Protein AF-A0A8H4EV87-F1 (afdb_monomer)

Organism: Gigaspora margarita (NCBI:txid4874)

Nearest PDB structures (foldseek):
  3dko-assembly1_A  TM=2.774E-01  e=2.960E+00  Homo sapiens

Secondary structure (DSSP, 8-state):
--HHHHHHHHHHHHHHHHHHHHHHHHHHT-SSTTHHHHIIIIIHHHHHHHTTT-----PPPHHHHHHHHHH-TTPPPPPP--SSTHHHHHHHHHTTTTEEE------TTS-HHHHHHHHHHHHHHHHHTT-EEE-SSGGGGTTTTHHHHTT-PEEES-TT-GGG-EEE-B---TTS--PBPP-

pLDDT: mean 72.55, std 12.6, range [33.16, 88.38]

Solvent-accessible surface area (backbone atoms only — not comparable to full-atom values): 11235 Å² total; per-residue (Å²): 134,69,72,66,58,60,53,52,51,55,52,50,55,54,49,52,53,49,52,52,52,40,48,53,46,52,67,78,58,54,92,58,87,63,43,73,57,50,44,56,65,69,45,40,67,62,46,24,68,79,44,80,71,68,65,71,89,66,87,71,61,66,66,58,56,53,54,52,48,75,72,40,92,82,52,76,84,84,84,84,85,74,98,53,72,63,58,54,58,57,48,45,66,76,35,57,93,60,37,59,73,48,77,74,76,80,71,93,83,54,60,70,65,63,48,50,50,56,50,53,52,52,51,43,53,31,47,53,68,72,42,44,75,48,82,49,81,54,72,89,50,42,80,30,37,45,36,54,74,69,66,51,58,50,77,51,61,56,92,90,39,80,91,52,56,34,52,34,41,53,44,53,64,70,96,53,77,74,58,76,49,67,80

Mean predicted aligned error: 12.03 Å

Foldseek 3Di:
DPVVVVVVVVVVVLVVVLVVVLLVCCLVQPDDPPSVVVCCPPVVVVVCVVNVNPRDRDDDDPVVSVVVQVVDPPHADDDDDDDDCVVLVVVCVVCVVQAPEDDPDDDPPDDLLVSQLVVLVVVLVCVQVVGHYDDDPCVSQCVQCVQVNVVVWDWDADPVDPVGTWTWTWGDSPPDDTDTGGD

Sequence (183 aa):
MVSNSMSSELLFFSKKKREEHARALARNSGGAVNMDELCATYFRPVLKQFHKHRFDYILIPIQKLIDENYEERNAQNLMLIGNSNSIVTLQTYRVANKILSWSLLSDHDIDYRDYSYAILNRIMMCMEMGKSLMLTDPEIISGSLYDLFNQNFLSEGNLSKENDKKNFTRISLGLYSNPMSYG

Radius of gyration: 21.5 Å; Cα contacts (8 Å, |Δi|>4): 149; chains: 1; bounding box: 48×33×67 Å

Structure (mmCIF, N/CA/C/O backbone):
data_AF-A0A8H4EV87-F1
#
_entry.id   AF-A0A8H4EV87-F1
#
loop_
_atom_site.group_PDB
_atom_site.id
_atom_site.type_symbol
_atom_site.label_atom_id
_atom_site.label_alt_id
_atom_site.label_comp_id
_atom_site.label_asym_id
_atom_site.label_entity_id
_atom_site.label_seq_id
_atom_site.pdbx_PDB_ins_code
_atom_site.Cartn_x
_atom_site.Cartn_y
_atom_site.Cartn_z
_atom_site.occupancy
_atom_site.B_iso_or_equiv
_atom_site.auth_seq_id
_atom_site.auth_comp_id
_atom_site.auth_asym_id
_atom_site.auth_atom_id
_atom_site.pdbx_PDB_model_num
ATOM 1 N N . MET A 1 1 ? -24.121 19.550 39.185 1.00 46.03 1 MET A N 1
ATOM 2 C CA . MET A 1 1 ? -23.791 19.899 37.782 1.00 46.03 1 MET A CA 1
ATOM 3 C C . MET A 1 1 ? -22.526 19.220 37.226 1.00 46.03 1 MET A C 1
ATOM 5 O O . MET A 1 1 ? -22.210 19.449 36.070 1.00 46.03 1 MET A O 1
ATOM 9 N N . VAL A 1 2 ? -21.837 18.339 37.970 1.00 50.06 2 VAL A N 1
ATOM 10 C CA . VAL A 1 2 ? -20.563 17.716 37.530 1.00 50.06 2 VAL A CA 1
ATOM 11 C C . VAL A 1 2 ? -20.754 16.354 36.821 1.00 50.06 2 VAL A C 1
ATOM 13 O O . VAL A 1 2 ? -19.900 15.932 36.050 1.00 50.06 2 VAL A O 1
ATOM 16 N N . SER A 1 3 ? -21.903 15.685 36.990 1.00 51.28 3 SER A N 1
ATOM 17 C CA . SER A 1 3 ? -22.143 14.323 36.467 1.00 51.28 3 SER A CA 1
ATOM 18 C C . SER A 1 3 ? -22.366 14.227 34.948 1.00 51.28 3 SER A C 1
ATOM 20 O O . SER A 1 3 ? -22.049 13.197 34.350 1.00 51.28 3 SER A O 1
ATOM 22 N N . ASN A 1 4 ? -22.869 15.286 34.302 1.00 56.62 4 ASN A N 1
ATOM 23 C CA . ASN A 1 4 ? -23.095 15.287 32.850 1.00 56.62 4 ASN A CA 1
ATOM 24 C C . ASN A 1 4 ? -21.790 15.404 32.044 1.00 56.62 4 ASN A C 1
ATOM 26 O O . ASN A 1 4 ? -21.707 14.833 30.962 1.00 56.62 4 ASN A O 1
ATOM 30 N N . SER A 1 5 ? -20.767 16.074 32.588 1.00 57.88 5 SER A N 1
ATOM 31 C CA . SER A 1 5 ? -19.479 16.307 31.912 1.00 57.88 5 SER A CA 1
ATOM 32 C C . SER A 1 5 ? -18.659 15.016 31.736 1.00 57.88 5 SER A C 1
ATOM 34 O O . SER A 1 5 ? -18.269 14.662 30.620 1.00 57.88 5 SER A O 1
ATOM 36 N N . MET A 1 6 ? -18.500 14.229 32.810 1.00 55.00 6 MET A N 1
ATOM 37 C CA . MET A 1 6 ? -17.785 12.941 32.758 1.00 55.00 6 MET A CA 1
ATOM 38 C C . MET A 1 6 ? -18.447 11.928 31.813 1.00 55.00 6 MET A C 1
ATOM 40 O O . MET A 1 6 ? -17.766 11.133 31.166 1.00 55.00 6 MET A O 1
ATOM 44 N N . SER A 1 7 ? -19.780 11.947 31.715 1.00 69.69 7 SER A N 1
ATOM 45 C CA . SER A 1 7 ? -20.511 11.035 30.828 1.00 69.69 7 SER A CA 1
ATOM 46 C C . SER A 1 7 ? -20.280 11.369 29.350 1.00 69.69 7 SER A C 1
ATOM 48 O O . SER A 1 7 ? -20.108 10.454 28.542 1.00 69.69 7 SER A O 1
ATOM 50 N N . SER A 1 8 ? -20.214 12.657 28.989 1.00 68.44 8 SER A N 1
ATOM 51 C CA . SER A 1 8 ? -19.901 13.089 27.619 1.00 68.44 8 SER A CA 1
ATOM 52 C C . SER A 1 8 ? -18.471 12.756 27.192 1.00 68.44 8 SER A C 1
ATOM 54 O O . SER A 1 8 ? -18.271 12.300 26.065 1.00 68.44 8 SER A O 1
ATOM 56 N N . GLU A 1 9 ? -17.487 12.902 28.082 1.00 67.56 9 GLU A N 1
ATOM 57 C CA . GLU A 1 9 ? -16.093 12.544 27.785 1.00 67.56 9 GLU A CA 1
ATOM 58 C C . GLU A 1 9 ? -15.931 11.039 27.550 1.00 67.56 9 GLU A C 1
ATOM 60 O O . GLU A 1 9 ? -15.344 10.624 26.551 1.00 67.56 9 GLU A O 1
ATOM 65 N N . LEU A 1 10 ? -16.516 10.197 28.408 1.00 69.44 10 LEU A N 1
ATOM 66 C CA . LEU A 1 10 ? -16.467 8.738 28.248 1.00 69.44 10 LEU A CA 1
ATOM 67 C C . LEU A 1 10 ? -17.111 8.270 26.933 1.00 69.44 10 LEU A C 1
ATOM 69 O O . LEU A 1 10 ? -16.592 7.371 26.263 1.00 69.44 10 LEU A O 1
ATOM 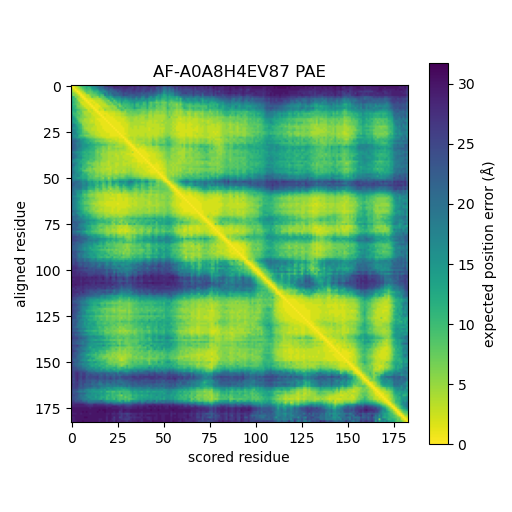73 N N . LEU A 1 11 ? -18.221 8.896 26.532 1.00 69.69 11 LEU A N 1
ATOM 74 C CA . LEU A 1 11 ? -18.869 8.657 25.239 1.00 69.69 11 LEU A CA 1
ATOM 75 C C . LEU A 1 11 ? -17.982 9.085 24.064 1.00 69.69 11 LEU A C 1
ATOM 77 O O . LEU A 1 11 ? -17.879 8.347 23.080 1.00 69.69 11 LEU A O 1
ATOM 81 N N . PHE A 1 12 ? -17.311 10.233 24.173 1.00 69.62 12 PHE A N 1
ATOM 82 C CA . PHE A 1 12 ? -16.373 10.725 23.168 1.00 69.62 12 PHE A CA 1
ATOM 83 C C . PHE A 1 12 ? -15.178 9.778 22.988 1.00 69.62 12 PHE A C 1
ATOM 85 O O . PHE A 1 12 ? -14.912 9.338 21.868 1.00 69.62 12 PHE A O 1
ATOM 92 N N . PHE A 1 13 ? -14.519 9.371 24.078 1.00 69.25 13 PHE A N 1
ATOM 93 C CA . PHE A 1 13 ? -13.406 8.415 24.031 1.00 69.25 13 PHE A CA 1
ATOM 94 C C . PHE A 1 13 ? -13.833 7.056 23.466 1.00 69.25 13 PHE A C 1
ATOM 96 O O . PHE A 1 13 ? -13.127 6.466 22.646 1.00 69.25 13 PHE A O 1
ATOM 103 N N . SER A 1 14 ? -15.018 6.571 23.846 1.00 74.50 14 SER A N 1
ATOM 104 C CA . SER A 1 14 ? -15.576 5.326 23.313 1.00 74.50 14 SER A CA 1
ATOM 105 C C . SER A 1 14 ? -15.863 5.410 21.811 1.00 74.50 14 SER A C 1
ATOM 107 O O . SER A 1 14 ? -15.608 4.455 21.074 1.00 74.50 14 SER A O 1
ATOM 109 N N . LYS A 1 15 ? -16.376 6.548 21.330 1.00 75.44 15 LYS A N 1
ATOM 110 C CA . LYS A 1 15 ? -16.610 6.786 19.902 1.00 75.44 15 LYS A CA 1
ATOM 111 C C . LYS A 1 15 ? -15.293 6.849 19.127 1.00 75.44 15 LYS A C 1
ATOM 113 O O . LYS A 1 15 ? -15.155 6.118 18.152 1.00 75.44 15 LYS A O 1
ATOM 118 N N . LYS A 1 16 ? -14.320 7.627 19.605 1.00 80.75 16 LYS A N 1
ATOM 119 C CA . LYS A 1 16 ? -13.000 7.759 18.976 1.00 80.75 16 LYS A CA 1
ATOM 120 C C . LYS A 1 16 ? -12.302 6.403 18.820 1.00 80.75 16 LYS A C 1
ATOM 122 O O . LYS A 1 16 ? -11.868 6.057 17.729 1.00 80.75 16 LYS A O 1
ATOM 127 N N . LYS A 1 17 ? -12.302 5.583 19.875 1.00 81.25 17 LYS A N 1
ATOM 128 C CA . LYS A 1 17 ? -11.700 4.242 19.842 1.00 81.25 17 LYS A CA 1
ATOM 129 C C . LYS A 1 17 ? -12.377 3.303 18.832 1.00 81.25 17 LYS A C 1
ATOM 131 O O . LYS A 1 17 ? -11.714 2.496 18.191 1.00 81.25 17 LYS A O 1
ATOM 136 N N . ARG A 1 18 ? -13.703 3.401 18.669 1.00 78.88 18 ARG A N 1
ATOM 137 C CA . ARG A 1 18 ? -14.436 2.632 17.644 1.00 78.88 18 ARG A CA 1
ATOM 138 C C . ARG A 1 18 ? -14.057 3.068 16.232 1.00 78.88 18 ARG A C 1
ATOM 140 O O . ARG A 1 18 ? -13.873 2.211 15.375 1.00 78.88 18 ARG A O 1
ATOM 147 N N . GLU A 1 19 ? -13.920 4.372 16.003 1.00 82.62 19 GLU A N 1
ATOM 148 C CA . GLU A 1 19 ? -13.478 4.915 14.715 1.00 82.62 19 GLU A CA 1
ATOM 149 C C . GLU A 1 19 ? -12.045 4.485 14.373 1.00 82.62 19 GLU A C 1
ATOM 151 O O . GLU A 1 19 ? -11.779 4.138 13.226 1.00 82.62 19 GLU A O 1
ATOM 156 N N . GLU A 1 20 ? -11.139 4.447 15.353 1.00 84.56 20 GLU A N 1
ATOM 157 C CA . GLU A 1 20 ? -9.766 3.951 15.178 1.00 84.56 20 GLU A CA 1
ATOM 158 C C . GLU A 1 20 ? -9.743 2.470 14.774 1.00 84.56 20 GLU A C 1
ATOM 160 O O . GLU A 1 20 ? -9.082 2.107 13.802 1.00 84.56 20 GLU A O 1
ATOM 165 N N . HIS A 1 21 ? -10.515 1.616 15.454 1.00 83.25 21 HIS A N 1
ATOM 166 C CA . HIS A 1 21 ? -10.606 0.196 15.101 1.00 83.25 21 HIS A CA 1
ATOM 167 C C . HIS A 1 21 ? -11.245 -0.028 13.723 1.00 83.25 21 HIS A C 1
ATOM 169 O O . HIS A 1 21 ? -10.746 -0.837 12.943 1.00 83.25 21 HIS A O 1
ATOM 175 N N . ALA A 1 22 ? -12.327 0.691 13.404 1.00 81.56 22 ALA A N 1
ATOM 176 C CA . ALA A 1 22 ? -12.979 0.601 12.097 1.00 81.56 22 ALA A CA 1
ATOM 177 C C . ALA A 1 22 ? -12.030 1.030 10.968 1.00 81.56 22 ALA A C 1
ATOM 179 O O . ALA A 1 22 ? -11.973 0.387 9.925 1.00 81.56 22 ALA A O 1
ATOM 180 N N . ARG A 1 23 ? -11.233 2.075 11.205 1.00 85.69 23 ARG A N 1
ATOM 181 C CA . ARG A 1 23 ? -10.214 2.568 10.273 1.00 85.69 23 ARG A CA 1
ATOM 182 C C . ARG A 1 23 ? -9.098 1.565 10.054 1.00 85.69 23 ARG A C 1
ATOM 184 O O . ARG A 1 23 ? -8.762 1.292 8.909 1.00 85.69 23 ARG A O 1
ATOM 191 N N . ALA A 1 24 ? -8.558 0.993 11.127 1.00 85.25 24 ALA A N 1
ATOM 192 C CA . ALA A 1 24 ? -7.534 -0.040 11.027 1.00 85.25 24 ALA A CA 1
ATOM 193 C C . ALA A 1 24 ? -8.043 -1.258 10.243 1.00 85.25 24 ALA A C 1
ATOM 195 O O . ALA A 1 24 ? -7.336 -1.774 9.380 1.00 85.25 24 ALA A O 1
ATOM 196 N N . LEU A 1 25 ? -9.287 -1.679 10.492 1.00 85.81 25 LEU A N 1
ATOM 197 C CA . LEU A 1 25 ? -9.906 -2.775 9.753 1.00 85.81 25 LEU A CA 1
ATOM 198 C C . LEU A 1 25 ? -10.077 -2.432 8.268 1.00 85.81 25 LEU A C 1
ATOM 200 O O . LEU A 1 25 ? -9.655 -3.201 7.413 1.00 85.81 25 LEU A O 1
ATOM 204 N N . ALA A 1 26 ? -10.636 -1.261 7.954 1.00 85.12 26 ALA A N 1
ATOM 205 C CA . ALA A 1 26 ? -10.878 -0.846 6.575 1.00 85.12 26 ALA A CA 1
ATOM 206 C C . ALA A 1 26 ? -9.582 -0.695 5.755 1.00 85.12 26 ALA A C 1
ATOM 208 O O . ALA A 1 26 ? -9.586 -0.973 4.560 1.00 85.12 26 ALA A O 1
ATOM 209 N N . ARG A 1 27 ? -8.469 -0.286 6.384 1.00 85.50 27 ARG A N 1
ATOM 210 C CA . ARG A 1 27 ? -7.159 -0.178 5.715 1.00 85.50 27 ARG A CA 1
ATOM 211 C C . ARG A 1 27 ? -6.513 -1.534 5.453 1.00 85.50 27 ARG A C 1
ATOM 213 O O . ARG A 1 27 ? -6.012 -1.756 4.360 1.00 85.50 27 ARG A O 1
ATOM 220 N N . ASN A 1 28 ? -6.539 -2.433 6.436 1.00 85.25 28 ASN A N 1
ATOM 221 C CA . ASN A 1 28 ? -5.834 -3.719 6.356 1.00 85.25 28 ASN A CA 1
ATOM 222 C C . ASN A 1 28 ? -6.658 -4.829 5.695 1.00 85.25 28 ASN A C 1
ATOM 224 O O . ASN A 1 28 ? -6.134 -5.882 5.348 1.00 85.25 28 ASN A O 1
ATOM 228 N N . SER A 1 29 ? -7.964 -4.627 5.569 1.00 82.69 29 SER A N 1
ATOM 229 C CA . SER A 1 29 ? -8.901 -5.574 4.972 1.00 82.69 29 SER A CA 1
ATOM 230 C C . SER A 1 29 ? -9.741 -4.876 3.907 1.00 82.69 29 SER A C 1
ATOM 232 O O . SER A 1 29 ? -10.931 -5.130 3.795 1.00 82.69 29 SER A O 1
ATOM 234 N N . GLY A 1 30 ? -9.149 -3.944 3.158 1.00 82.88 30 GLY A N 1
ATOM 235 C CA . GLY A 1 30 ? -9.746 -3.365 1.954 1.00 82.88 30 GLY A CA 1
ATOM 236 C C . GLY A 1 30 ? -9.458 -4.208 0.704 1.00 82.88 30 GLY A C 1
ATOM 237 O O . GLY A 1 30 ? -8.661 -5.140 0.742 1.00 82.88 30 GLY A O 1
ATOM 238 N N . GLY A 1 31 ? -10.105 -3.882 -0.418 1.00 81.69 31 GLY A N 1
ATOM 239 C CA . GLY A 1 31 ? -9.720 -4.392 -1.744 1.00 81.69 31 GLY A CA 1
ATOM 240 C C . GLY A 1 31 ? -10.479 -5.613 -2.278 1.00 81.69 31 GLY A C 1
ATOM 241 O O . GLY A 1 31 ? -10.353 -5.903 -3.464 1.00 81.69 31 GLY A O 1
ATOM 242 N N . ALA A 1 32 ? -11.306 -6.293 -1.476 1.00 82.12 32 ALA A N 1
ATOM 243 C CA . ALA A 1 32 ? -12.207 -7.329 -1.991 1.00 82.12 32 ALA A CA 1
ATOM 244 C C . ALA A 1 32 ? -13.598 -6.775 -2.331 1.00 82.12 32 ALA A C 1
ATOM 246 O O . ALA A 1 32 ? -14.043 -5.747 -1.813 1.00 82.12 32 ALA A O 1
ATOM 247 N N . VAL A 1 33 ? -14.313 -7.494 -3.193 1.00 78.31 33 VAL A N 1
ATOM 248 C CA . VAL A 1 33 ? -15.723 -7.214 -3.475 1.00 78.31 33 VAL A CA 1
ATOM 249 C C . VAL A 1 33 ? -16.547 -7.512 -2.214 1.00 78.31 33 VAL A C 1
ATOM 251 O O . VAL A 1 33 ? -16.294 -8.500 -1.529 1.00 78.31 33 VAL A O 1
ATOM 254 N N . ASN A 1 34 ? -17.525 -6.658 -1.900 1.00 80.12 34 ASN A N 1
ATOM 255 C CA . ASN A 1 34 ? -18.413 -6.783 -0.733 1.00 80.12 34 ASN A CA 1
ATOM 256 C C . ASN A 1 34 ? -17.701 -6.720 0.634 1.00 80.12 34 ASN A C 1
ATOM 258 O O . ASN A 1 34 ? -18.125 -7.376 1.590 1.00 80.12 34 ASN A O 1
ATOM 262 N N . MET A 1 35 ? -16.642 -5.909 0.767 1.00 78.56 35 MET A N 1
ATOM 263 C CA . MET A 1 35 ? -15.926 -5.780 2.046 1.00 78.56 35 MET A CA 1
ATOM 264 C C . MET A 1 35 ? -16.819 -5.368 3.224 1.00 78.56 35 MET A C 1
ATOM 266 O O . MET A 1 35 ? -16.571 -5.830 4.335 1.00 78.56 35 MET A O 1
ATOM 270 N N . ASP A 1 36 ? -17.869 -4.570 3.016 1.00 76.31 36 ASP A N 1
ATOM 271 C CA . ASP A 1 36 ? -18.806 -4.195 4.087 1.00 76.31 36 ASP A CA 1
ATOM 272 C C . ASP A 1 36 ? -19.494 -5.430 4.696 1.00 76.31 36 ASP A C 1
ATOM 274 O O . ASP A 1 36 ? -19.600 -5.567 5.919 1.00 76.31 36 ASP A O 1
ATOM 278 N N . GLU A 1 37 ? -19.909 -6.369 3.843 1.00 80.69 37 GLU A N 1
ATOM 279 C CA . GLU A 1 37 ? -20.559 -7.619 4.234 1.00 80.69 37 GLU A CA 1
ATOM 280 C C . GLU A 1 37 ? -19.565 -8.592 4.876 1.00 80.69 37 GLU A C 1
ATOM 282 O O . GLU A 1 37 ? -19.851 -9.166 5.931 1.00 80.69 37 GLU A O 1
ATOM 287 N N . LEU A 1 38 ? -18.366 -8.731 4.302 1.00 81.12 38 LEU A N 1
ATOM 288 C CA . LEU A 1 38 ? -17.303 -9.573 4.858 1.00 81.12 38 LEU A CA 1
ATOM 289 C C . LEU A 1 38 ? -16.856 -9.062 6.235 1.00 81.12 38 LEU A C 1
ATOM 291 O O . LEU A 1 38 ? -16.766 -9.837 7.192 1.00 81.12 38 LEU A O 1
ATOM 295 N N . CYS A 1 39 ? -16.672 -7.748 6.381 1.00 78.50 39 CYS A N 1
ATOM 296 C CA . CYS A 1 39 ? -16.364 -7.113 7.660 1.00 78.50 39 CYS A CA 1
ATOM 297 C C . CYS A 1 39 ? -17.476 -7.355 8.685 1.00 78.50 39 CYS A C 1
ATOM 299 O O . CYS A 1 39 ? -17.215 -7.729 9.833 1.00 78.50 39 CYS A O 1
ATOM 301 N N . ALA A 1 40 ? -18.734 -7.175 8.277 1.00 78.31 40 ALA A N 1
ATOM 302 C CA . ALA A 1 40 ? -19.881 -7.414 9.140 1.00 78.31 40 ALA A CA 1
ATOM 303 C C . ALA A 1 40 ? -20.039 -8.889 9.536 1.00 78.31 40 ALA A C 1
ATOM 305 O O . ALA A 1 40 ? -20.518 -9.162 10.634 1.00 78.31 40 ALA A O 1
ATOM 306 N N . THR A 1 41 ? -19.641 -9.827 8.682 1.00 85.06 41 THR A N 1
ATOM 307 C CA . THR A 1 41 ? -19.787 -11.265 8.932 1.00 85.06 41 THR A CA 1
ATOM 308 C C . THR A 1 41 ? -18.688 -11.784 9.853 1.00 85.06 41 THR A C 1
ATOM 310 O O . THR A 1 41 ? -18.982 -12.385 10.886 1.00 85.06 41 THR A O 1
ATOM 313 N N . TYR A 1 42 ? -17.424 -11.501 9.535 1.00 85.62 42 TYR A N 1
ATOM 314 C CA . TYR A 1 42 ? -16.283 -12.101 10.233 1.00 85.62 42 TYR A CA 1
ATOM 315 C C . TYR A 1 42 ? -15.801 -11.280 11.431 1.00 85.62 42 TYR A C 1
ATOM 317 O O . TYR A 1 42 ? -15.448 -11.842 12.467 1.00 85.62 42 TYR A O 1
ATOM 325 N N . PHE A 1 43 ? -15.822 -9.948 11.337 1.00 83.44 43 PHE A N 1
ATOM 326 C CA . PHE A 1 43 ? -15.221 -9.089 12.363 1.00 83.44 43 PHE A CA 1
ATOM 327 C C . PHE A 1 43 ? -16.234 -8.549 13.373 1.00 83.44 43 PHE A C 1
ATOM 329 O O . PHE A 1 43 ? -15.876 -8.284 14.521 1.00 83.44 43 PHE A O 1
ATOM 336 N N . ARG A 1 44 ? -17.519 -8.434 13.013 1.00 80.19 44 ARG A N 1
ATOM 337 C CA . ARG A 1 44 ? -18.566 -7.966 13.941 1.00 80.19 44 ARG A CA 1
ATOM 338 C C . ARG A 1 44 ? -18.653 -8.788 15.236 1.00 80.19 44 ARG A C 1
ATOM 340 O O . ARG A 1 44 ? -18.798 -8.151 16.281 1.00 80.19 44 ARG A O 1
ATOM 347 N N . PRO A 1 45 ? -18.588 -10.138 15.240 1.00 83.75 45 PRO A N 1
ATOM 348 C CA . PRO A 1 45 ? -18.651 -10.909 16.485 1.00 83.75 45 PRO A CA 1
ATOM 349 C C . PRO A 1 45 ? -17.496 -10.566 17.434 1.00 83.75 45 PRO A C 1
ATOM 351 O O . PRO A 1 45 ? -17.723 -10.303 18.614 1.00 83.75 45 PRO A O 1
ATOM 354 N N . VAL A 1 46 ? -16.282 -10.464 16.886 1.00 83.06 46 VAL A N 1
ATOM 355 C CA . VAL A 1 46 ? -15.062 -10.104 17.620 1.00 83.06 46 VAL A CA 1
ATOM 356 C C . VAL A 1 46 ? -15.170 -8.681 18.171 1.00 83.06 46 VAL A C 1
ATOM 358 O O . VAL A 1 46 ? -15.004 -8.444 19.365 1.00 83.06 46 VAL A O 1
ATOM 361 N N . LEU A 1 47 ? -15.549 -7.717 17.333 1.00 79.06 47 LEU A N 1
ATOM 362 C CA . LEU A 1 47 ? -15.651 -6.309 17.727 1.00 79.06 47 LEU A CA 1
ATOM 363 C C . LEU A 1 47 ? -16.766 -6.065 18.755 1.00 79.06 47 LEU A C 1
ATOM 365 O O . LEU A 1 47 ? -16.612 -5.230 19.650 1.00 79.06 47 LEU A O 1
ATOM 369 N N . LYS A 1 48 ? -17.869 -6.824 18.702 1.00 79.38 48 LYS A N 1
ATOM 370 C CA . LYS A 1 48 ? -18.934 -6.760 19.717 1.00 79.38 48 LYS A CA 1
ATOM 371 C C . LYS A 1 48 ? -18.435 -7.129 21.114 1.00 79.38 48 LYS A C 1
ATOM 373 O O . LYS A 1 48 ? -18.902 -6.510 22.075 1.00 79.38 48 LYS A O 1
ATOM 378 N N . GLN A 1 49 ? -17.490 -8.064 21.223 1.00 79.50 49 GLN A N 1
ATOM 379 C CA . GLN A 1 49 ? -16.874 -8.458 22.493 1.00 79.50 49 GLN A CA 1
ATOM 380 C C . GLN A 1 49 ? -16.064 -7.306 23.107 1.00 79.50 49 GLN A C 1
ATOM 382 O O . GLN A 1 49 ? -16.168 -7.045 24.304 1.00 79.50 49 GLN A O 1
ATOM 387 N N . PHE A 1 50 ? -15.331 -6.551 22.284 1.00 74.94 50 PHE A N 1
ATOM 388 C CA . PHE A 1 50 ? -14.533 -5.408 22.744 1.00 74.94 50 PHE A CA 1
ATOM 389 C C . PHE A 1 50 ? -15.359 -4.143 23.023 1.00 74.94 50 PHE A C 1
ATOM 391 O O . PHE A 1 50 ? -14.954 -3.302 23.827 1.00 74.94 50 PHE A O 1
ATOM 398 N N . HIS A 1 51 ? -16.525 -3.998 22.387 1.00 71.69 51 HIS A N 1
ATOM 399 C CA . HIS A 1 51 ? -17.335 -2.775 22.436 1.00 71.69 51 HIS A CA 1
ATOM 400 C C . HIS A 1 51 ? -18.675 -2.918 23.171 1.00 71.69 51 HIS A C 1
ATOM 402 O O . HIS A 1 51 ? -19.575 -2.103 22.951 1.00 71.69 51 HIS A O 1
ATOM 408 N N . LYS A 1 52 ? -18.826 -3.923 24.049 1.00 68.56 52 LYS A N 1
ATOM 409 C CA . LYS A 1 52 ? -20.036 -4.142 24.873 1.00 68.56 52 LYS A CA 1
ATOM 410 C C . LYS A 1 52 ? -21.332 -4.037 24.048 1.00 68.56 52 LYS A C 1
ATOM 412 O O . LYS A 1 52 ? -22.268 -3.340 24.432 1.00 68.56 52 LYS A O 1
ATOM 417 N N . HIS A 1 53 ? -21.356 -4.688 22.884 1.00 60.88 53 HIS A N 1
ATOM 418 C CA . HIS A 1 53 ? -22.501 -4.745 21.961 1.00 60.88 53 HIS A CA 1
ATOM 419 C C . HIS A 1 53 ? -22.895 -3.446 21.221 1.00 60.88 53 HIS A C 1
ATOM 421 O O . HIS A 1 53 ? -23.904 -3.455 20.524 1.00 60.88 53 HIS A O 1
ATOM 427 N N . ARG A 1 54 ? -22.100 -2.364 21.272 1.00 63.50 54 ARG A N 1
ATOM 428 C CA . ARG A 1 54 ? -22.350 -1.102 20.526 1.00 63.50 54 ARG A CA 1
ATOM 429 C C . ARG A 1 54 ? -21.483 -0.923 19.272 1.00 63.50 54 ARG A C 1
ATOM 431 O O . ARG A 1 54 ? -21.048 0.192 18.960 1.00 63.50 54 ARG A O 1
ATOM 438 N N . PHE A 1 55 ? -21.157 -2.017 18.589 1.00 63.34 55 PHE A N 1
ATOM 439 C CA . PHE A 1 55 ? -20.402 -1.925 17.343 1.00 63.34 55 PHE A CA 1
ATOM 440 C C . PHE A 1 55 ? -21.350 -1.797 16.150 1.00 63.34 55 PHE A C 1
ATOM 442 O O . PHE A 1 55 ? -21.776 -2.801 15.577 1.00 63.34 55 PHE A O 1
ATOM 449 N N . ASP A 1 56 ? -21.665 -0.553 15.805 1.00 66.31 56 ASP A N 1
ATOM 450 C CA . ASP A 1 56 ? -22.223 -0.206 14.503 1.00 66.31 56 ASP A CA 1
ATOM 451 C C . ASP A 1 56 ? -21.059 -0.091 13.518 1.00 66.31 56 ASP A C 1
ATOM 453 O O . ASP A 1 56 ? -20.024 0.496 13.843 1.00 66.31 56 ASP A O 1
ATOM 457 N N . TYR A 1 57 ? -21.199 -0.696 12.339 1.00 65.75 57 TYR A N 1
ATOM 458 C CA . TYR A 1 57 ? -20.179 -0.598 11.301 1.00 65.75 57 TYR A CA 1
ATOM 459 C C . TYR A 1 57 ? -20.059 0.865 10.858 1.00 65.75 57 TYR A C 1
ATOM 461 O O . TYR A 1 57 ? -21.035 1.462 10.405 1.00 65.75 57 TYR A O 1
ATOM 469 N N . ILE A 1 58 ? -18.872 1.448 11.026 1.00 74.62 58 ILE A N 1
ATOM 470 C CA . ILE A 1 58 ? -18.579 2.815 10.597 1.00 74.62 58 ILE A CA 1
ATOM 471 C C . ILE A 1 58 ? -17.967 2.718 9.206 1.00 74.62 58 ILE A C 1
ATOM 473 O O . ILE A 1 58 ? -16.816 2.306 9.069 1.00 74.62 58 ILE A O 1
ATOM 477 N N . LEU A 1 59 ? -18.733 3.108 8.189 1.00 77.56 59 LEU A N 1
ATOM 478 C CA . LEU A 1 59 ? -18.213 3.217 6.833 1.00 77.56 59 LEU A CA 1
ATOM 479 C C . LEU A 1 59 ? -17.249 4.406 6.764 1.00 77.56 59 LEU A C 1
ATOM 481 O O . LEU A 1 59 ? -17.635 5.549 7.024 1.00 77.56 59 LEU A O 1
ATOM 485 N N . ILE A 1 60 ? -15.993 4.139 6.417 1.00 83.25 60 ILE A N 1
ATOM 486 C CA . ILE A 1 60 ? -14.979 5.176 6.230 1.00 83.25 60 ILE A CA 1
ATOM 487 C C . ILE A 1 60 ? -14.778 5.372 4.727 1.00 83.25 60 ILE A C 1
ATOM 489 O O . ILE A 1 60 ? -14.508 4.395 4.030 1.00 83.25 60 ILE A O 1
ATOM 493 N N . PRO A 1 61 ? -14.891 6.608 4.207 1.00 87.00 61 PRO A N 1
ATOM 494 C CA . PRO A 1 61 ? 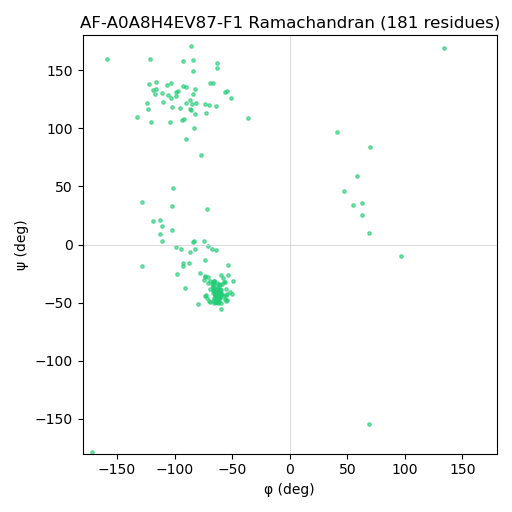-14.694 6.862 2.787 1.00 87.00 61 PRO A CA 1
ATOM 495 C C . PRO A 1 61 ? -13.318 6.384 2.314 1.00 87.00 61 PRO A C 1
ATOM 497 O O . PRO A 1 61 ? -12.306 6.755 2.908 1.00 87.00 61 PRO A O 1
ATOM 500 N N . ILE A 1 62 ? -13.277 5.637 1.205 1.00 85.19 62 ILE A N 1
ATOM 501 C CA . ILE A 1 62 ? -12.034 5.111 0.608 1.00 85.19 62 ILE A CA 1
ATOM 502 C C . ILE A 1 62 ? -11.007 6.227 0.412 1.00 85.19 62 ILE A C 1
ATOM 504 O O . ILE A 1 62 ? -9.834 6.060 0.728 1.00 85.19 62 ILE A O 1
ATOM 508 N N . GLN A 1 63 ? -11.458 7.403 -0.027 1.00 84.25 63 GLN A N 1
ATOM 509 C CA . GLN A 1 63 ? -10.567 8.535 -0.243 1.00 84.25 63 GLN A CA 1
ATOM 510 C C . GLN A 1 63 ? -9.821 8.964 1.025 1.00 84.25 63 GLN A C 1
ATOM 512 O O . GLN A 1 63 ? -8.636 9.271 0.969 1.00 84.25 63 GLN A O 1
ATOM 517 N N . LYS A 1 64 ? -10.502 8.937 2.173 1.00 87.31 64 LYS A N 1
ATOM 518 C CA . LYS A 1 64 ? -9.889 9.263 3.458 1.00 87.31 64 LYS A CA 1
ATOM 519 C C . LYS A 1 64 ? -8.827 8.230 3.841 1.00 87.31 64 LYS A C 1
ATOM 521 O O . LYS A 1 64 ? -7.787 8.603 4.365 1.00 87.31 64 LYS A O 1
ATOM 526 N N . LEU A 1 65 ? -9.070 6.951 3.548 1.00 88.38 65 LEU A N 1
ATOM 527 C CA . LEU A 1 65 ? -8.100 5.878 3.788 1.00 88.38 65 LEU A CA 1
ATOM 528 C C . LEU A 1 65 ? -6.841 6.045 2.924 1.00 88.38 65 LEU A C 1
ATOM 530 O O . LEU A 1 65 ? -5.736 5.851 3.420 1.00 88.38 65 LEU A O 1
ATOM 534 N N . ILE A 1 66 ? -7.014 6.437 1.656 1.00 86.81 66 ILE A N 1
ATOM 535 C CA . ILE A 1 66 ? -5.916 6.720 0.721 1.00 86.81 66 ILE A CA 1
ATOM 536 C C . ILE A 1 66 ? -5.084 7.912 1.210 1.00 86.81 66 ILE A C 1
ATOM 538 O O . ILE A 1 66 ? -3.864 7.809 1.302 1.00 86.81 66 ILE A O 1
ATOM 542 N N . ASP A 1 67 ? -5.739 9.020 1.563 1.00 84.88 67 ASP A N 1
ATOM 543 C CA . ASP A 1 67 ? -5.060 10.241 2.016 1.00 84.88 67 ASP A CA 1
ATOM 544 C C . ASP A 1 67 ? -4.250 9.991 3.292 1.00 84.88 67 ASP A C 1
ATOM 546 O O . ASP A 1 67 ? -3.106 10.421 3.409 1.00 84.88 67 ASP A O 1
ATOM 550 N N . GLU A 1 68 ? -4.807 9.224 4.227 1.00 86.50 68 GLU A N 1
ATOM 551 C CA . GLU A 1 68 ? -4.104 8.835 5.449 1.00 86.50 68 GLU A CA 1
ATOM 552 C C . GLU A 1 68 ? -2.908 7.915 5.174 1.00 86.50 68 GLU A C 1
ATOM 554 O O . GLU A 1 68 ? -1.909 8.000 5.885 1.00 86.50 68 GLU A O 1
ATOM 559 N N . ASN A 1 69 ? -2.963 7.086 4.126 1.00 86.50 69 ASN A N 1
ATOM 560 C CA . ASN A 1 69 ? -1.823 6.269 3.714 1.00 86.50 69 ASN A CA 1
ATOM 561 C C . ASN A 1 69 ? -0.675 7.109 3.138 1.00 86.50 69 ASN A C 1
ATOM 563 O O . ASN A 1 69 ? 0.479 6.726 3.291 1.00 86.50 69 ASN A O 1
ATOM 567 N N . TYR A 1 70 ? -0.969 8.239 2.484 1.00 80.75 70 TYR A N 1
ATOM 568 C CA . TYR A 1 70 ? 0.062 9.138 1.952 1.00 80.75 70 TYR A CA 1
ATOM 569 C C . TYR A 1 70 ? 0.787 9.944 3.037 1.00 80.75 70 TYR A C 1
ATOM 571 O O . TYR A 1 70 ? 1.937 10.330 2.841 1.00 80.75 70 TYR A O 1
ATOM 579 N N . GLU A 1 71 ? 0.128 10.220 4.162 1.00 81.06 71 GLU A N 1
ATOM 580 C CA . GLU A 1 71 ? 0.699 11.023 5.251 1.00 81.06 71 GLU A CA 1
ATOM 581 C C . GLU A 1 71 ? 1.399 10.167 6.328 1.00 81.06 71 GLU A C 1
ATOM 583 O O . GLU A 1 71 ? 2.177 10.679 7.138 1.00 81.06 71 GLU A O 1
ATOM 588 N N . GLU A 1 72 ? 1.158 8.854 6.356 1.00 81.62 72 GLU A N 1
ATOM 589 C CA . GLU A 1 72 ? 1.771 7.946 7.325 1.00 81.62 72 GLU A CA 1
ATOM 590 C C . GLU A 1 72 ? 3.153 7.456 6.865 1.00 81.62 72 GLU A C 1
ATOM 592 O O . GLU A 1 72 ? 3.287 6.701 5.906 1.00 81.62 72 GLU A O 1
ATOM 597 N N . ARG A 1 73 ? 4.197 7.831 7.618 1.00 70.44 73 ARG A N 1
ATOM 598 C CA . ARG A 1 73 ? 5.608 7.561 7.272 1.00 70.44 73 ARG A CA 1
ATOM 599 C C . ARG A 1 73 ? 5.966 6.083 7.086 1.00 70.44 73 ARG A C 1
ATOM 601 O O . ARG A 1 73 ? 6.890 5.790 6.343 1.00 70.44 73 ARG A O 1
ATOM 608 N N . ASN A 1 74 ? 5.267 5.179 7.770 1.00 71.31 74 ASN A N 1
ATOM 609 C CA . ASN A 1 74 ? 5.569 3.742 7.779 1.00 71.31 74 ASN A CA 1
ATOM 610 C C . ASN A 1 74 ? 4.408 2.900 7.227 1.00 71.31 74 ASN A C 1
ATOM 612 O O . ASN A 1 74 ? 4.308 1.711 7.534 1.00 71.31 74 ASN A O 1
ATOM 616 N N . ALA A 1 75 ? 3.500 3.510 6.461 1.00 75.25 75 ALA A N 1
ATOM 617 C CA . ALA A 1 75 ? 2.411 2.769 5.844 1.00 75.25 75 ALA A CA 1
ATOM 618 C C . ALA A 1 75 ? 2.933 1.734 4.836 1.00 75.25 75 ALA A C 1
ATOM 620 O O . ALA A 1 75 ? 3.993 1.898 4.227 1.00 75.25 75 ALA A O 1
ATOM 621 N N . GLN A 1 76 ? 2.165 0.659 4.649 1.00 78.00 76 GLN A N 1
ATOM 622 C CA . GLN A 1 76 ? 2.404 -0.279 3.555 1.00 78.00 76 GLN A CA 1
ATOM 623 C C .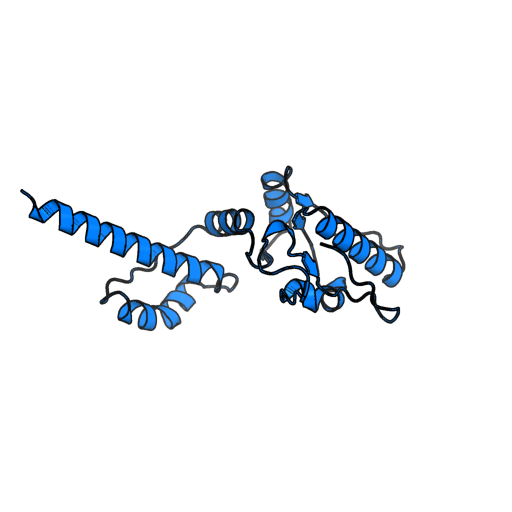 GLN A 1 76 ? 2.223 0.393 2.193 1.00 78.00 76 GLN A C 1
ATOM 625 O O . GLN A 1 76 ? 1.516 1.399 2.050 1.00 78.00 76 GLN A O 1
ATOM 630 N N . ASN A 1 77 ? 2.875 -0.198 1.189 1.00 82.62 77 ASN A N 1
ATOM 631 C CA . ASN A 1 77 ? 2.709 0.193 -0.203 1.00 82.62 77 ASN A CA 1
ATOM 632 C C . ASN A 1 77 ? 1.220 0.137 -0.572 1.00 82.62 77 ASN A C 1
ATOM 634 O O . ASN A 1 77 ? 0.532 -0.840 -0.272 1.00 82.62 77 ASN A O 1
ATOM 638 N N . LEU A 1 78 ? 0.715 1.190 -1.213 1.00 84.88 78 LEU A N 1
ATOM 639 C CA . LEU A 1 78 ? -0.698 1.291 -1.558 1.00 84.88 78 LEU A CA 1
ATOM 640 C C . LEU A 1 78 ? -0.968 0.608 -2.901 1.00 84.88 78 LEU A C 1
ATOM 642 O O . LEU A 1 78 ? -0.507 1.076 -3.941 1.00 84.88 78 LEU A O 1
ATOM 646 N N . MET A 1 79 ? -1.771 -0.455 -2.887 1.00 84.88 79 MET A N 1
ATOM 647 C CA . MET A 1 79 ? -2.327 -1.044 -4.103 1.00 84.88 79 MET A CA 1
ATOM 648 C C . MET A 1 79 ? -3.726 -0.478 -4.349 1.00 84.88 79 MET A C 1
ATOM 650 O O . MET A 1 79 ? -4.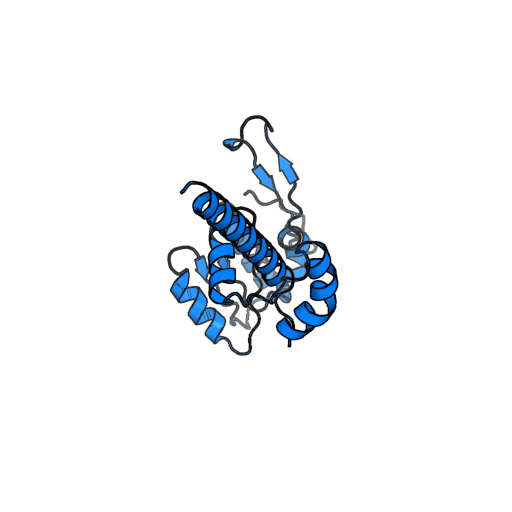636 -0.662 -3.540 1.00 84.88 79 MET A O 1
ATOM 654 N N . LEU A 1 80 ? -3.903 0.214 -5.474 1.00 82.94 80 LEU A N 1
ATOM 655 C CA . LEU A 1 80 ? -5.202 0.725 -5.902 1.00 82.94 80 LEU A CA 1
ATOM 656 C C . LEU A 1 80 ? -5.764 -0.167 -7.000 1.00 82.94 80 LEU A C 1
ATOM 658 O O . LEU A 1 80 ? -5.184 -0.275 -8.077 1.00 82.94 80 LEU A O 1
ATOM 662 N N . ILE A 1 81 ? -6.912 -0.778 -6.723 1.00 79.25 81 ILE A N 1
ATOM 663 C CA . ILE A 1 81 ? -7.629 -1.628 -7.671 1.00 79.25 81 ILE A CA 1
ATOM 664 C C . ILE A 1 81 ? -8.844 -0.854 -8.161 1.00 79.25 81 ILE A C 1
ATOM 666 O O . ILE A 1 81 ? -9.653 -0.380 -7.362 1.00 79.25 81 ILE A O 1
ATOM 670 N N . GLY A 1 82 ? -9.021 -0.767 -9.472 1.00 76.50 82 GLY A N 1
ATOM 671 C CA . GLY A 1 82 ? -10.338 -0.457 -9.995 1.00 76.50 82 GLY A CA 1
ATOM 672 C C . GLY A 1 82 ? -10.450 -0.572 -11.496 1.00 76.50 82 GLY A C 1
ATOM 673 O O . GLY A 1 82 ? -9.527 -0.973 -12.193 1.00 76.50 82 GLY A O 1
ATOM 674 N N . ASN A 1 83 ? -11.647 -0.258 -11.974 1.00 74.62 83 ASN A N 1
ATOM 675 C CA . ASN A 1 83 ? -12.145 -0.792 -13.239 1.00 74.62 83 ASN A CA 1
ATOM 676 C C . ASN A 1 83 ? -11.680 -0.008 -14.476 1.00 74.62 83 ASN A C 1
ATOM 678 O O . ASN A 1 83 ? -12.136 -0.287 -15.580 1.00 74.62 83 ASN A O 1
ATOM 682 N N . SER A 1 84 ? -10.849 1.024 -14.307 1.00 75.50 84 SER A N 1
ATOM 683 C CA . SER A 1 84 ? -10.343 1.829 -15.421 1.00 75.50 84 SER A CA 1
ATOM 684 C C . SER A 1 84 ? -9.064 2.580 -15.059 1.00 75.50 84 SER A C 1
ATOM 686 O O . SER A 1 84 ? -8.818 2.899 -13.893 1.00 75.50 84 SER A O 1
ATOM 688 N N . ASN A 1 85 ? -8.320 2.987 -16.089 1.00 72.69 85 ASN A N 1
ATOM 689 C CA . ASN A 1 85 ? -7.118 3.819 -15.961 1.00 72.69 85 ASN A CA 1
ATOM 690 C C . ASN A 1 85 ? -7.394 5.229 -15.404 1.00 72.69 85 ASN A C 1
ATOM 692 O O . ASN A 1 85 ? -6.453 5.967 -15.121 1.00 72.69 85 ASN A O 1
ATOM 696 N N . SER A 1 86 ? -8.662 5.608 -15.188 1.00 78.81 86 SER A N 1
ATOM 697 C CA . SER A 1 86 ? -9.025 6.884 -14.553 1.00 78.81 86 SER A CA 1
ATOM 698 C C . SER A 1 86 ? -8.448 7.030 -13.141 1.00 78.81 86 SER A C 1
ATOM 700 O O . SER A 1 86 ? -8.184 8.150 -12.708 1.00 78.81 86 SER A O 1
ATOM 702 N N . ILE A 1 87 ? -8.182 5.917 -12.446 1.00 79.56 87 ILE A N 1
ATOM 703 C CA . ILE A 1 87 ? -7.523 5.918 -11.133 1.00 79.56 87 ILE A CA 1
ATOM 704 C C . ILE A 1 87 ? -6.125 6.517 -11.233 1.00 79.56 87 ILE A C 1
ATOM 706 O O . ILE A 1 87 ? -5.757 7.315 -10.375 1.00 79.56 87 ILE A O 1
ATOM 710 N N . VAL A 1 88 ? -5.382 6.194 -12.295 1.00 75.38 88 VAL A N 1
ATOM 711 C CA . VAL A 1 88 ? -4.055 6.766 -12.544 1.00 75.38 88 VAL A CA 1
ATOM 712 C C . VAL A 1 88 ? -4.175 8.276 -12.656 1.00 75.38 88 VAL A C 1
ATOM 714 O O . VAL A 1 88 ? -3.595 8.993 -11.852 1.00 75.38 88 VAL A O 1
ATOM 717 N N . THR A 1 89 ? -5.026 8.767 -13.559 1.00 75.12 89 THR A N 1
ATOM 718 C CA . THR A 1 89 ? -5.226 10.207 -13.771 1.00 75.12 89 THR A CA 1
ATOM 719 C C . THR A 1 89 ? -5.663 10.940 -12.499 1.00 75.12 89 THR A C 1
ATOM 721 O O . THR A 1 89 ? -5.128 12.005 -12.187 1.00 75.12 89 THR A O 1
ATOM 724 N N . LEU A 1 90 ? -6.610 10.372 -11.746 1.00 79.75 90 LEU A N 1
ATOM 725 C CA . LEU A 1 90 ? -7.122 10.968 -10.512 1.00 79.75 90 LEU A CA 1
ATOM 726 C C . LEU A 1 90 ? -6.050 11.048 -9.426 1.00 79.75 90 LEU A C 1
ATOM 728 O O . LEU A 1 90 ? -5.941 12.079 -8.763 1.00 79.75 90 LEU A O 1
ATOM 732 N N . GLN A 1 91 ? -5.253 9.992 -9.244 1.00 77.00 91 GLN A N 1
ATOM 733 C CA . GLN A 1 91 ? -4.174 10.035 -8.264 1.00 77.00 91 GLN A CA 1
ATOM 734 C C . GLN A 1 91 ? -3.061 10.963 -8.728 1.00 77.00 91 GLN A C 1
ATOM 736 O O . GLN A 1 91 ? -2.712 11.870 -7.982 1.00 77.00 91 GLN A O 1
ATOM 741 N N . THR A 1 92 ? -2.579 10.845 -9.968 1.00 72.88 92 THR A N 1
ATOM 742 C CA . THR A 1 92 ? -1.533 11.724 -10.510 1.00 72.88 92 THR A CA 1
ATOM 743 C C . THR A 1 92 ? -1.861 13.198 -10.287 1.00 72.88 92 THR A C 1
ATOM 745 O O . THR A 1 92 ? -0.994 13.941 -9.840 1.00 72.88 92 THR A O 1
ATOM 748 N N . TYR A 1 93 ? -3.112 13.622 -10.503 1.00 75.81 93 TYR A N 1
ATOM 749 C CA . TYR A 1 93 ? -3.539 14.997 -10.228 1.00 75.81 93 TYR A CA 1
ATOM 750 C C . TYR A 1 93 ? -3.393 15.395 -8.748 1.00 75.81 93 TYR A C 1
ATOM 752 O O . TYR A 1 93 ? -2.885 16.470 -8.436 1.00 75.81 93 TYR A O 1
ATOM 760 N N . ARG A 1 94 ? -3.812 14.529 -7.820 1.00 70.94 94 ARG A N 1
ATOM 761 C CA . ARG A 1 94 ? -3.810 14.814 -6.373 1.00 70.94 94 ARG A CA 1
ATOM 762 C C . ARG A 1 94 ? -2.415 14.864 -5.767 1.00 70.94 94 ARG A C 1
ATOM 764 O O . ARG A 1 94 ? -2.176 15.611 -4.823 1.00 70.94 94 ARG A O 1
ATOM 771 N N . VAL A 1 95 ? -1.510 14.055 -6.299 1.00 70.50 95 VAL A N 1
ATOM 772 C CA . VAL A 1 95 ? -0.152 13.882 -5.778 1.00 70.50 95 VAL A CA 1
ATOM 773 C C . VAL A 1 95 ? 0.900 14.461 -6.725 1.00 70.50 95 VAL A C 1
ATOM 775 O O . VAL A 1 95 ? 2.085 14.224 -6.530 1.00 70.50 95 VAL A O 1
ATOM 778 N N . ALA A 1 96 ? 0.499 15.307 -7.681 1.00 61.94 96 ALA A N 1
ATOM 779 C CA . ALA A 1 96 ? 1.367 15.917 -8.697 1.00 61.94 96 ALA A CA 1
ATOM 780 C C . ALA A 1 96 ? 2.598 16.653 -8.127 1.00 61.94 96 ALA A C 1
ATOM 782 O O . ALA A 1 96 ? 3.626 16.736 -8.791 1.00 61.94 96 ALA A O 1
ATOM 783 N N . ASN A 1 97 ? 2.522 17.145 -6.885 1.00 59.88 97 ASN A N 1
ATOM 784 C CA . ASN A 1 97 ? 3.638 17.814 -6.200 1.00 59.88 97 ASN A CA 1
ATOM 785 C C . ASN A 1 97 ? 4.478 16.881 -5.298 1.00 59.88 97 ASN A C 1
ATOM 787 O O . ASN A 1 97 ? 5.451 17.334 -4.703 1.00 59.88 97 ASN A O 1
ATOM 791 N N . LYS A 1 98 ? 4.094 15.603 -5.154 1.00 59.69 98 LYS A N 1
ATOM 792 C CA . LYS A 1 98 ? 4.708 14.612 -4.244 1.00 59.69 98 LYS A CA 1
ATOM 793 C C . LYS A 1 98 ? 5.096 13.283 -4.928 1.00 59.69 98 LYS A C 1
ATOM 795 O O . LYS A 1 98 ? 5.911 12.547 -4.381 1.00 59.69 98 LYS A O 1
ATOM 800 N N . ILE A 1 99 ? 4.539 12.969 -6.102 1.00 59.84 99 ILE A N 1
ATOM 801 C CA . ILE A 1 99 ? 4.736 11.705 -6.829 1.00 59.84 99 ILE A CA 1
ATOM 802 C C . ILE A 1 99 ? 5.420 11.944 -8.171 1.00 59.84 99 ILE A C 1
ATOM 804 O O . ILE A 1 99 ? 4.992 12.782 -8.963 1.00 59.84 99 ILE A O 1
ATOM 808 N N . LEU A 1 100 ? 6.431 11.126 -8.467 1.00 57.28 100 LEU A N 1
ATOM 809 C CA . LEU A 1 100 ? 6.886 10.919 -9.836 1.00 57.28 100 LEU A CA 1
ATOM 810 C C . LEU A 1 100 ? 5.968 9.854 -10.459 1.00 57.28 100 LEU A C 1
ATOM 812 O O . LEU A 1 100 ? 6.063 8.666 -10.154 1.00 57.28 100 LEU A O 1
ATOM 816 N N . SER A 1 101 ? 4.991 10.300 -11.251 1.00 52.75 101 SER A N 1
ATOM 817 C CA . SER A 1 101 ? 3.983 9.425 -11.860 1.00 52.75 101 SER A CA 1
ATOM 818 C C . SER A 1 101 ? 4.558 8.779 -13.114 1.00 52.75 101 SER A C 1
ATOM 820 O O . SER A 1 101 ? 4.935 9.497 -14.039 1.00 52.75 101 SER A O 1
ATOM 822 N N . TRP A 1 102 ? 4.589 7.446 -13.178 1.00 57.12 102 TRP A N 1
ATOM 823 C CA . TRP A 1 102 ? 5.021 6.723 -14.372 1.00 57.12 102 TRP A CA 1
ATOM 824 C C . TRP A 1 102 ? 3.933 5.757 -14.854 1.00 57.12 102 TRP A C 1
ATOM 826 O O . TRP A 1 102 ? 3.561 4.806 -14.168 1.00 57.12 102 TRP A O 1
ATOM 836 N N . SER A 1 103 ? 3.417 6.009 -16.056 1.00 52.38 103 SER A N 1
ATOM 837 C CA . SER A 1 103 ? 2.609 5.044 -16.800 1.00 52.38 103 SER A CA 1
ATOM 838 C C . SER A 1 103 ? 3.548 4.120 -17.574 1.00 52.38 103 SER A C 1
ATOM 840 O O . SER A 1 103 ? 4.315 4.599 -18.408 1.00 52.38 103 SER A O 1
ATOM 842 N N . LEU A 1 104 ? 3.474 2.812 -17.326 1.00 52.31 104 LEU A N 1
ATOM 843 C CA . LEU A 1 104 ? 4.279 1.755 -17.955 1.00 52.31 104 LEU A CA 1
ATOM 844 C C . LEU A 1 104 ? 3.899 1.486 -19.428 1.00 52.31 104 LEU A C 1
ATOM 846 O O . LEU A 1 104 ? 4.039 0.375 -19.928 1.00 52.31 104 LEU A O 1
ATOM 850 N N . LEU A 1 105 ? 3.426 2.494 -20.163 1.00 42.50 105 LEU A N 1
ATOM 851 C CA . LEU A 1 105 ? 2.899 2.281 -21.506 1.00 42.50 105 LEU A CA 1
ATOM 852 C C . LEU A 1 105 ? 3.968 2.450 -22.588 1.00 42.50 105 LEU A C 1
ATOM 854 O O . LEU A 1 105 ? 4.339 3.561 -22.954 1.00 42.50 105 LEU A O 1
ATOM 858 N N . SER A 1 106 ? 4.326 1.287 -23.137 1.00 45.22 106 SER A N 1
ATOM 859 C CA . SER A 1 106 ? 4.519 1.035 -24.566 1.00 45.22 106 SER A CA 1
ATOM 860 C C . SER A 1 106 ? 5.729 1.695 -25.222 1.00 45.22 106 SER A C 1
ATOM 862 O O . SER A 1 106 ? 5.587 2.672 -25.953 1.00 45.22 106 SER A O 1
ATOM 864 N N . ASP A 1 107 ? 6.886 1.049 -25.104 1.00 43.94 107 ASP A N 1
ATOM 865 C CA . ASP A 1 107 ? 7.762 0.966 -26.271 1.00 43.94 107 ASP A CA 1
ATOM 866 C C . ASP A 1 107 ? 7.974 -0.515 -26.595 1.00 43.94 107 ASP A C 1
ATOM 868 O O . ASP A 1 107 ? 8.613 -1.249 -25.842 1.00 43.94 107 ASP A O 1
ATOM 872 N N . HIS A 1 108 ? 7.312 -0.976 -27.656 1.00 49.97 108 HIS A N 1
ATOM 873 C CA . HIS A 1 108 ? 7.277 -2.382 -28.067 1.00 49.97 108 HIS A CA 1
ATOM 874 C C . HIS A 1 108 ? 8.590 -2.852 -28.724 1.00 49.97 108 HIS A C 1
ATOM 876 O O . HIS A 1 108 ? 8.677 -4.018 -29.103 1.00 49.97 108 HIS A O 1
ATOM 882 N N . ASP A 1 109 ? 9.609 -1.988 -28.794 1.00 50.22 109 ASP A N 1
ATOM 883 C CA . ASP A 1 109 ? 10.869 -2.245 -29.500 1.00 50.22 109 ASP A CA 1
ATOM 884 C C . ASP A 1 109 ? 12.108 -2.367 -28.585 1.00 50.22 109 ASP A C 1
ATOM 886 O O . ASP A 1 109 ? 13.236 -2.455 -29.072 1.00 50.22 109 ASP A O 1
ATOM 890 N N . ILE A 1 110 ? 11.937 -2.414 -27.258 1.00 53.44 110 ILE A N 1
ATOM 891 C CA . ILE A 1 110 ? 13.045 -2.631 -26.308 1.00 53.44 110 ILE A CA 1
ATOM 892 C C . ILE A 1 110 ? 13.074 -4.113 -25.898 1.00 53.44 110 ILE A C 1
ATOM 894 O O . ILE A 1 110 ? 12.042 -4.658 -25.502 1.00 53.44 110 ILE A O 1
ATOM 898 N N . ASP A 1 111 ? 14.244 -4.775 -25.953 1.00 62.12 111 ASP A N 1
ATOM 899 C CA . ASP A 1 111 ? 14.415 -6.125 -25.384 1.00 62.12 111 ASP A CA 1
ATOM 900 C C . ASP A 1 111 ? 13.899 -6.109 -23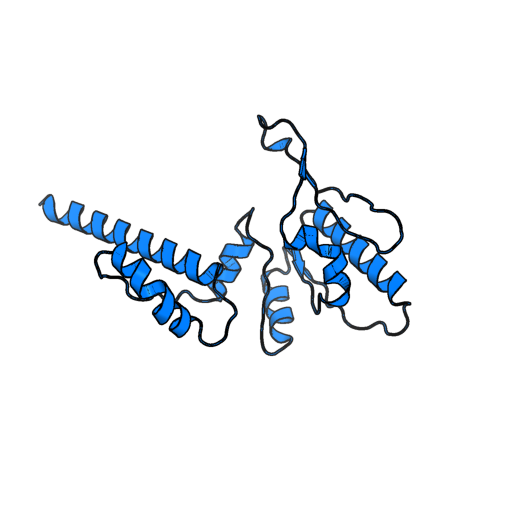.934 1.00 62.12 111 ASP A C 1
ATOM 902 O O . ASP A 1 111 ? 14.288 -5.270 -23.117 1.00 62.12 111 ASP A O 1
ATOM 906 N N . TYR A 1 112 ? 12.986 -7.025 -23.616 1.00 61.94 112 TYR A N 1
ATOM 907 C CA . TYR A 1 112 ? 12.266 -7.108 -22.345 1.00 61.94 112 TYR A CA 1
ATOM 908 C C . TYR A 1 112 ? 13.196 -7.030 -21.118 1.00 61.94 112 TYR A C 1
ATOM 910 O O . TYR A 1 112 ? 12.820 -6.498 -20.068 1.00 61.94 112 TYR A O 1
ATOM 918 N N . ARG A 1 113 ? 14.435 -7.527 -21.243 1.00 63.38 113 ARG A N 1
ATOM 919 C CA . ARG A 1 113 ? 15.458 -7.435 -20.188 1.00 63.38 113 ARG A CA 1
ATOM 920 C C . ARG A 1 113 ? 16.006 -6.024 -19.994 1.00 63.38 113 ARG A C 1
ATOM 922 O O . ARG A 1 113 ? 16.080 -5.571 -18.852 1.00 63.38 113 ARG A O 1
ATOM 929 N N . ASP A 1 114 ? 16.337 -5.331 -21.077 1.00 67.50 114 ASP A N 1
ATOM 930 C CA . ASP A 1 114 ? 16.845 -3.956 -21.027 1.00 67.50 114 ASP A CA 1
ATOM 931 C C . ASP A 1 114 ? 15.758 -2.996 -20.530 1.00 67.50 114 ASP A C 1
ATOM 933 O O . ASP A 1 114 ? 16.017 -2.095 -19.728 1.00 67.50 114 ASP A O 1
ATOM 937 N N . TYR A 1 115 ? 14.509 -3.269 -20.913 1.00 69.00 115 TYR A N 1
ATOM 938 C CA . TYR A 1 115 ? 13.327 -2.577 -20.414 1.00 69.00 115 TYR A CA 1
ATOM 939 C C . TYR A 1 115 ? 13.152 -2.756 -18.896 1.00 69.00 115 TYR A C 1
ATOM 941 O O . TYR A 1 115 ? 13.018 -1.777 -18.157 1.00 69.00 115 TYR A O 1
ATOM 949 N N . SER A 1 116 ? 13.233 -3.998 -18.407 1.00 72.44 116 SER A N 1
ATOM 950 C CA . SER A 1 116 ? 13.102 -4.311 -16.977 1.00 72.44 116 SER A CA 1
ATOM 951 C C . SER A 1 116 ? 14.216 -3.668 -16.144 1.00 72.44 116 SER A C 1
ATOM 953 O O . SER A 1 116 ? 13.946 -3.081 -15.096 1.00 72.44 116 SER A O 1
ATOM 955 N N . TYR A 1 117 ? 15.465 -3.708 -16.622 1.00 77.69 117 TYR A N 1
ATOM 956 C CA . TYR A 1 117 ? 16.599 -3.064 -15.955 1.00 77.69 117 TYR A CA 1
ATOM 957 C C . TYR A 1 117 ? 16.413 -1.544 -15.851 1.00 77.69 117 TYR A C 1
ATOM 959 O O . TYR A 1 117 ? 16.594 -0.967 -14.776 1.00 77.69 117 TYR A O 1
ATOM 967 N N . ALA A 1 118 ? 15.998 -0.891 -16.941 1.00 77.31 118 ALA A N 1
ATOM 968 C CA . ALA A 1 118 ? 15.755 0.549 -16.956 1.00 77.31 118 ALA A CA 1
ATOM 969 C C . ALA A 1 118 ? 14.657 0.967 -15.961 1.00 77.31 118 ALA A C 1
ATOM 971 O O . ALA A 1 118 ? 14.785 1.998 -15.291 1.00 77.31 118 ALA A O 1
ATOM 972 N N . ILE A 1 119 ? 13.601 0.157 -15.828 1.00 78.31 119 ILE A N 1
ATOM 973 C CA . ILE A 1 119 ? 12.528 0.375 -14.851 1.00 78.31 119 ILE A CA 1
ATOM 974 C C . ILE A 1 119 ? 13.053 0.230 -13.423 1.00 78.31 119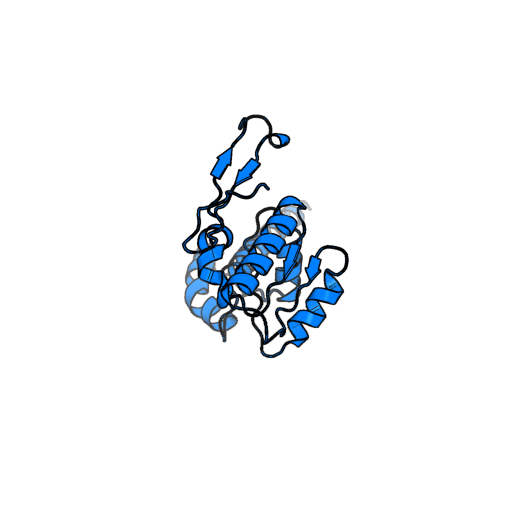 ILE A C 1
ATOM 976 O O . ILE A 1 119 ? 12.858 1.134 -12.608 1.00 78.31 119 ILE A O 1
ATOM 980 N N . LEU A 1 120 ? 13.753 -0.866 -13.124 1.00 83.50 120 LEU A N 1
ATOM 981 C CA . LEU A 1 120 ? 14.305 -1.124 -11.791 1.00 83.50 120 LEU A CA 1
ATOM 982 C C . LEU A 1 120 ? 15.294 -0.034 -11.364 1.00 83.50 120 LEU A C 1
ATOM 984 O O . LEU A 1 120 ? 15.232 0.434 -10.230 1.00 83.50 120 LEU A O 1
ATOM 988 N N . ASN A 1 121 ? 16.145 0.447 -12.274 1.00 82.25 121 ASN A N 1
ATOM 989 C CA . ASN A 1 121 ? 17.077 1.533 -11.973 1.00 82.25 121 ASN A CA 1
ATOM 990 C C . ASN A 1 121 ? 16.364 2.845 -11.611 1.00 82.25 121 ASN A C 1
ATOM 992 O O . ASN A 1 121 ? 16.726 3.521 -10.651 1.00 82.25 121 ASN A O 1
ATOM 996 N N . ARG A 1 122 ? 15.290 3.190 -12.326 1.00 78.75 122 ARG A N 1
ATOM 997 C CA . ARG A 1 122 ? 14.482 4.374 -11.995 1.00 78.75 122 ARG A CA 1
ATOM 998 C C . ARG A 1 122 ? 13.757 4.235 -10.660 1.00 78.75 122 ARG A C 1
ATOM 1000 O O . ARG A 1 122 ? 13.641 5.228 -9.945 1.00 78.75 122 ARG A O 1
ATOM 1007 N N . ILE A 1 123 ? 13.292 3.030 -10.323 1.00 83.81 123 ILE A N 1
ATOM 1008 C CA . ILE A 1 123 ? 12.703 2.738 -9.010 1.00 83.81 123 ILE A CA 1
ATOM 1009 C C . ILE A 1 123 ? 13.730 3.006 -7.910 1.00 83.81 123 ILE A C 1
ATOM 1011 O O . ILE A 1 123 ? 13.433 3.776 -6.999 1.00 83.81 123 ILE A O 1
ATOM 1015 N N . MET A 1 124 ? 14.943 2.456 -8.044 1.00 83.38 124 MET A N 1
ATOM 1016 C CA . MET A 1 124 ? 16.045 2.682 -7.099 1.00 83.38 124 MET A CA 1
ATOM 1017 C C . MET A 1 124 ? 16.325 4.180 -6.913 1.00 83.38 124 MET A C 1
ATOM 1019 O O . MET A 1 124 ? 16.330 4.666 -5.787 1.00 83.38 124 MET A O 1
ATOM 1023 N N . MET A 1 125 ? 16.430 4.945 -8.004 1.00 80.69 125 MET A N 1
ATOM 1024 C CA . MET A 1 125 ? 16.631 6.398 -7.924 1.00 80.69 125 MET A CA 1
ATOM 1025 C C . MET A 1 125 ? 15.479 7.140 -7.226 1.00 80.69 125 MET A C 1
ATOM 1027 O O . MET A 1 125 ? 15.714 8.090 -6.482 1.00 80.69 125 MET A O 1
ATOM 1031 N N . CYS A 1 126 ? 14.223 6.752 -7.471 1.00 79.44 126 CYS A N 1
ATOM 1032 C CA . CYS A 1 126 ? 13.080 7.382 -6.803 1.00 79.44 126 CYS A CA 1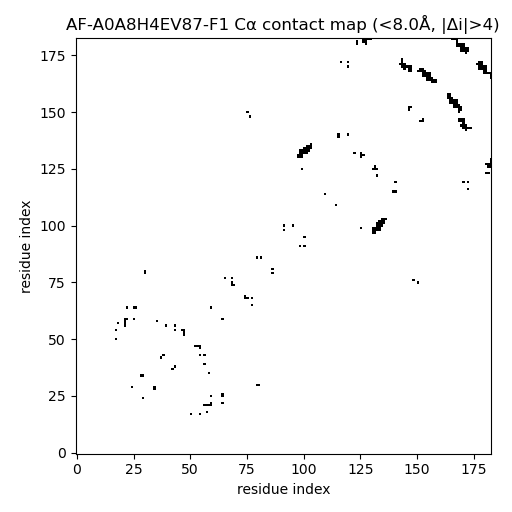
ATOM 1033 C C . CYS A 1 126 ? 13.092 7.108 -5.297 1.00 79.44 126 CYS A C 1
ATOM 1035 O O . CYS A 1 126 ? 12.811 8.021 -4.519 1.00 79.44 126 CYS A O 1
ATOM 1037 N N . MET A 1 127 ? 13.457 5.884 -4.904 1.00 80.38 127 MET A N 1
ATOM 1038 C CA . MET A 1 127 ? 13.612 5.494 -3.505 1.00 80.38 127 MET A CA 1
ATOM 1039 C C . MET A 1 127 ? 14.718 6.302 -2.819 1.00 80.38 127 MET A C 1
ATOM 1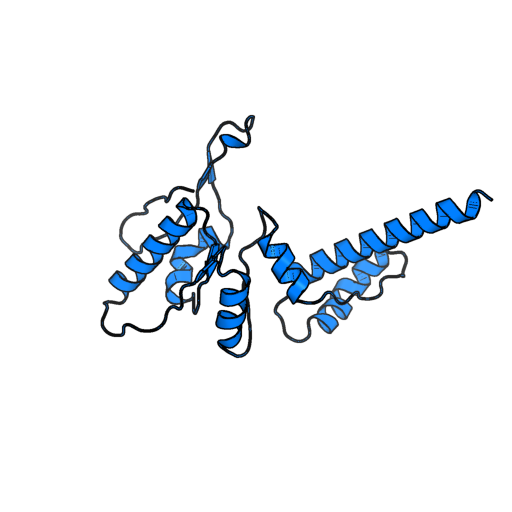041 O O . MET A 1 127 ? 14.452 6.904 -1.784 1.00 80.38 127 MET A O 1
ATOM 1045 N N . GLU A 1 128 ? 15.898 6.413 -3.438 1.00 79.00 128 GLU A N 1
ATOM 1046 C CA . GLU A 1 128 ? 17.024 7.219 -2.932 1.00 79.00 128 GLU A CA 1
ATOM 1047 C C . GLU A 1 128 ? 16.663 8.704 -2.763 1.00 79.00 128 GLU A C 1
ATOM 1049 O O . GLU A 1 128 ? 17.138 9.377 -1.851 1.00 79.00 128 GLU A O 1
ATOM 1054 N N . MET A 1 129 ? 15.803 9.234 -3.636 1.00 78.19 129 MET A N 1
ATOM 1055 C CA . MET A 1 129 ? 15.321 10.616 -3.557 1.00 78.19 129 MET A CA 1
ATOM 1056 C C . MET A 1 129 ? 14.159 10.817 -2.571 1.00 78.19 129 MET A C 1
ATOM 1058 O O . MET A 1 129 ? 13.693 11.949 -2.424 1.00 78.19 129 MET A O 1
ATOM 1062 N N . GLY A 1 130 ? 13.638 9.754 -1.950 1.00 76.25 130 GLY A N 1
ATOM 1063 C CA . GLY A 1 130 ? 12.444 9.816 -1.102 1.00 76.25 130 GLY A CA 1
ATOM 1064 C C . GLY A 1 130 ? 11.179 10.239 -1.858 1.00 76.25 130 GLY A C 1
ATOM 1065 O O . GLY A 1 130 ? 10.267 10.821 -1.269 1.00 76.25 130 GLY A O 1
ATOM 1066 N N . LYS A 1 131 ? 11.125 10.002 -3.174 1.00 75.75 131 LYS A N 1
ATOM 1067 C CA . LYS A 1 131 ? 9.975 10.350 -4.015 1.00 75.75 131 LYS A CA 1
ATOM 1068 C C . LYS A 1 131 ? 8.992 9.193 -4.070 1.00 75.75 131 LYS A C 1
ATOM 1070 O O . LYS A 1 131 ? 9.369 8.047 -4.304 1.00 75.75 131 LYS A O 1
ATOM 1075 N N . SER A 1 132 ? 7.710 9.506 -3.930 1.00 76.62 132 SER A N 1
ATOM 1076 C CA . SER A 1 132 ? 6.654 8.517 -4.103 1.00 76.62 132 SER A CA 1
ATOM 1077 C C . SER A 1 132 ? 6.541 8.104 -5.578 1.00 76.62 132 SER A C 1
ATOM 1079 O O . SER A 1 132 ? 6.618 8.945 -6.479 1.00 76.62 132 SER A O 1
ATOM 1081 N N . LEU A 1 133 ? 6.351 6.806 -5.816 1.00 78.75 133 LEU A N 1
ATOM 1082 C CA . LEU A 1 133 ? 6.278 6.203 -7.145 1.00 78.75 133 LEU A CA 1
ATOM 1083 C C . LEU A 1 133 ? 4.893 5.595 -7.377 1.00 78.75 133 LEU A C 1
ATOM 1085 O O . LEU A 1 133 ? 4.339 4.947 -6.490 1.00 78.75 133 LEU A O 1
ATOM 1089 N N . MET A 1 134 ? 4.362 5.766 -8.586 1.00 80.25 134 MET A N 1
ATOM 1090 C CA . MET A 1 134 ? 3.167 5.060 -9.043 1.00 80.25 134 MET A CA 1
ATOM 1091 C C . MET A 1 134 ? 3.551 4.039 -10.113 1.00 80.25 134 MET A C 1
ATOM 1093 O O . MET A 1 134 ? 4.139 4.409 -11.126 1.00 80.25 134 MET A O 1
ATOM 1097 N N . LEU A 1 135 ? 3.214 2.771 -9.873 1.00 78.81 135 LEU A N 1
ATOM 1098 C CA . LEU A 1 135 ? 3.419 1.665 -10.806 1.00 78.81 135 LEU A CA 1
ATOM 1099 C C . LEU A 1 135 ? 2.072 1.252 -11.406 1.00 78.81 135 LEU A C 1
ATOM 1101 O O . LEU A 1 135 ? 1.075 1.150 -10.695 1.00 78.81 135 LEU A O 1
ATOM 1105 N N . THR A 1 136 ? 2.057 1.009 -12.711 1.00 77.31 136 THR A N 1
ATOM 1106 C CA . THR A 1 136 ? 0.909 0.477 -13.461 1.00 77.31 136 THR A CA 1
ATOM 1107 C C . THR A 1 136 ? 1.328 -0.869 -14.035 1.00 77.31 136 THR A C 1
ATOM 1109 O O . THR A 1 136 ? 2.406 -0.951 -14.589 1.00 77.31 136 THR A O 1
ATOM 1112 N N . ASP A 1 137 ? 0.556 -1.937 -13.848 1.00 74.25 137 ASP A N 1
ATOM 1113 C CA . ASP A 1 137 ? 0.934 -3.287 -14.311 1.00 74.25 137 ASP A CA 1
ATOM 1114 C C . ASP A 1 137 ? 2.280 -3.807 -1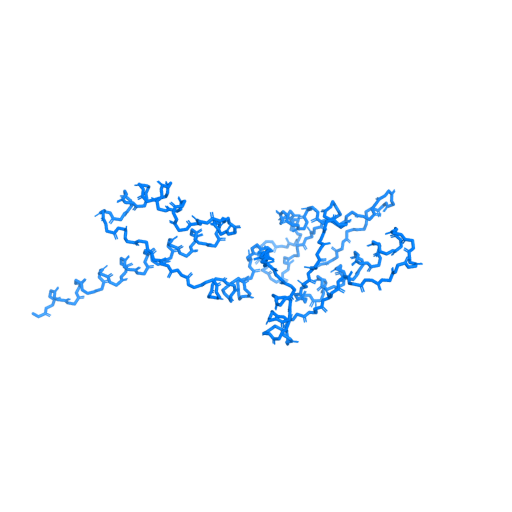3.735 1.00 74.25 137 ASP A C 1
ATOM 1116 O O . ASP A 1 137 ? 3.217 -4.127 -14.469 1.00 74.25 137 ASP A O 1
ATOM 1120 N N . PRO A 1 138 ? 2.417 -3.921 -12.395 1.00 74.44 138 PRO A N 1
ATOM 1121 C CA . PRO A 1 138 ? 3.685 -4.274 -11.746 1.00 74.44 138 PRO A CA 1
ATOM 1122 C C . PRO A 1 138 ? 4.115 -5.738 -11.946 1.00 74.44 138 PRO A C 1
ATOM 1124 O O . PRO A 1 138 ? 5.171 -6.126 -11.449 1.00 74.44 138 PRO A O 1
ATOM 1127 N N . GLU A 1 139 ? 3.324 -6.565 -12.638 1.00 76.56 139 GLU A N 1
ATOM 1128 C CA . GLU A 1 139 ? 3.557 -8.008 -12.796 1.00 76.56 139 GLU A CA 1
ATOM 1129 C C . GLU A 1 139 ? 4.953 -8.313 -13.352 1.00 76.56 139 GLU A C 1
ATOM 1131 O O . GLU A 1 139 ? 5.656 -9.165 -12.805 1.00 76.56 139 GLU A O 1
ATOM 1136 N N . ILE A 1 140 ? 5.388 -7.537 -14.349 1.00 73.31 140 ILE A N 1
ATOM 1137 C CA . ILE A 1 140 ? 6.687 -7.655 -15.032 1.00 73.31 140 ILE A CA 1
ATOM 1138 C C . ILE A 1 140 ? 7.866 -7.604 -14.049 1.00 73.31 140 ILE A C 1
ATOM 1140 O O . ILE A 1 140 ? 8.845 -8.331 -14.210 1.00 73.31 140 ILE A O 1
ATOM 1144 N N . ILE A 1 141 ? 7.768 -6.762 -13.018 1.00 78.44 141 ILE A N 1
ATOM 1145 C CA . ILE A 1 141 ? 8.846 -6.473 -12.057 1.00 78.44 141 ILE A CA 1
ATOM 1146 C C . ILE A 1 141 ? 8.560 -7.017 -10.651 1.00 78.44 141 ILE A C 1
ATOM 1148 O O . ILE A 1 141 ? 9.353 -6.814 -9.732 1.00 78.44 141 ILE A O 1
ATOM 1152 N N . SER A 1 142 ? 7.438 -7.715 -10.468 1.00 78.81 142 SER A N 1
ATOM 1153 C CA . SER A 1 142 ? 6.951 -8.168 -9.161 1.00 78.81 142 SER A CA 1
ATOM 1154 C C . SER A 1 142 ? 7.950 -9.072 -8.434 1.00 78.81 142 SER A C 1
ATOM 1156 O O . SER A 1 142 ? 8.213 -8.871 -7.250 1.00 78.81 142 SER A O 1
ATOM 1158 N N . GLY A 1 143 ? 8.576 -10.010 -9.153 1.00 81.56 143 GLY A N 1
ATOM 1159 C CA . GLY A 1 143 ? 9.618 -10.876 -8.598 1.00 81.56 143 GLY A CA 1
ATOM 1160 C C . GLY A 1 143 ? 10.861 -10.099 -8.151 1.00 81.56 143 GLY A C 1
ATOM 1161 O O . GLY A 1 143 ? 11.436 -10.400 -7.110 1.00 81.56 143 GLY A O 1
ATOM 1162 N N . SER A 1 144 ? 11.239 -9.059 -8.896 1.00 82.88 144 SER A N 1
ATOM 1163 C CA . SER A 1 144 ? 12.390 -8.202 -8.587 1.00 82.88 144 SER A CA 1
ATOM 1164 C C . SER A 1 144 ? 12.172 -7.292 -7.379 1.00 82.88 144 SER A C 1
ATOM 1166 O O . SER A 1 144 ? 13.142 -6.935 -6.712 1.00 82.88 144 SER A O 1
ATOM 1168 N N . LEU A 1 145 ? 10.920 -6.918 -7.103 1.00 86.12 145 LEU A N 1
ATOM 1169 C CA . LEU A 1 145 ? 10.527 -6.015 -6.017 1.00 86.12 145 LEU A CA 1
ATOM 1170 C C . LEU A 1 145 ? 9.945 -6.742 -4.798 1.00 86.12 145 LEU A C 1
ATOM 1172 O O . LEU A 1 145 ? 9.368 -6.099 -3.924 1.00 86.12 145 LEU A O 1
ATOM 1176 N N . TYR A 1 146 ? 10.082 -8.066 -4.717 1.00 85.31 146 TYR A N 1
ATOM 1177 C CA . TYR A 1 146 ? 9.455 -8.867 -3.666 1.00 85.31 146 TYR A CA 1
ATOM 1178 C C . TYR A 1 146 ? 9.811 -8.387 -2.248 1.00 85.31 146 TYR A C 1
ATOM 1180 O O . TYR A 1 146 ? 8.924 -8.176 -1.421 1.00 85.31 146 TYR A O 1
ATOM 1188 N N . ASP A 1 147 ? 11.098 -8.160 -1.969 1.00 84.62 147 ASP A N 1
ATOM 1189 C CA . ASP A 1 147 ? 11.546 -7.689 -0.653 1.00 84.62 147 ASP A CA 1
ATOM 1190 C C . ASP A 1 147 ? 11.072 -6.257 -0.354 1.00 84.62 147 ASP A C 1
ATOM 1192 O O . ASP A 1 147 ? 10.716 -5.955 0.788 1.00 84.62 147 ASP A O 1
ATOM 1196 N N . LEU A 1 148 ? 10.984 -5.399 -1.376 1.00 84.69 148 LEU A N 1
ATOM 1197 C CA . LEU A 1 148 ? 10.443 -4.044 -1.249 1.00 84.69 148 LEU A CA 1
ATOM 1198 C C . LEU A 1 148 ? 8.945 -4.070 -0.911 1.00 84.69 148 LEU A C 1
ATOM 1200 O O . LEU A 1 148 ? 8.497 -3.358 -0.009 1.00 84.69 148 LEU A O 1
ATOM 1204 N N . PHE A 1 149 ? 8.162 -4.893 -1.611 1.00 84.00 149 PHE A N 1
ATOM 1205 C CA . PHE A 1 149 ? 6.722 -4.999 -1.378 1.00 84.00 149 PHE A CA 1
ATOM 1206 C C . PHE A 1 149 ? 6.387 -5.582 -0.008 1.00 84.00 149 PHE A C 1
ATOM 1208 O O . PHE A 1 149 ? 5.440 -5.116 0.623 1.00 84.00 149 PHE A O 1
ATOM 1215 N N . ASN A 1 150 ? 7.207 -6.507 0.488 1.00 83.00 150 ASN A N 1
ATOM 1216 C CA . ASN A 1 150 ? 7.040 -7.117 1.807 1.00 83.00 150 ASN A CA 1
ATOM 1217 C C . ASN A 1 150 ? 7.618 -6.292 2.964 1.00 83.00 150 ASN A C 1
ATOM 1219 O O . ASN A 1 150 ? 7.578 -6.746 4.104 1.00 83.00 150 ASN A O 1
ATOM 1223 N N . GLN A 1 151 ? 8.153 -5.096 2.694 1.00 82.38 151 GLN A N 1
ATOM 1224 C CA . GLN A 1 151 ? 8.832 -4.263 3.692 1.00 82.38 151 GLN A CA 1
ATOM 1225 C C . GLN A 1 151 ? 9.987 -4.992 4.406 1.00 82.38 151 GLN A C 1
ATOM 1227 O O . GLN A 1 151 ? 10.272 -4.740 5.580 1.00 82.38 151 GLN A O 1
ATOM 1232 N N . ASN A 1 152 ? 10.683 -5.881 3.693 1.00 82.81 152 ASN A N 1
ATOM 1233 C CA . ASN A 1 152 ? 11.852 -6.594 4.199 1.00 82.81 152 ASN A CA 1
ATOM 1234 C C . ASN A 1 152 ? 13.069 -5.660 4.176 1.00 82.81 152 ASN A C 1
ATOM 1236 O O . ASN A 1 152 ? 13.919 -5.735 3.285 1.00 82.81 152 ASN A O 1
ATOM 1240 N N . PHE A 1 153 ? 13.130 -4.751 5.151 1.00 82.19 153 PHE A N 1
ATOM 1241 C CA . PHE A 1 153 ? 14.229 -3.806 5.304 1.00 82.19 153 PHE A CA 1
ATOM 1242 C C . PHE A 1 153 ? 15.258 -4.293 6.329 1.00 82.19 153 PHE A C 1
ATOM 1244 O O . PHE A 1 153 ? 14.923 -4.656 7.456 1.00 82.19 153 PHE A O 1
ATOM 1251 N N . LEU A 1 154 ? 16.533 -4.237 5.958 1.00 79.69 154 LEU A N 1
ATOM 1252 C CA . LEU A 1 154 ? 17.659 -4.296 6.881 1.00 79.69 154 LEU A CA 1
ATOM 1253 C C . LEU A 1 154 ? 17.904 -2.885 7.414 1.00 79.69 154 LEU A C 1
ATOM 1255 O O . LEU A 1 154 ? 18.010 -1.949 6.630 1.00 79.69 154 LEU A O 1
ATOM 1259 N N . SER A 1 155 ? 17.998 -2.713 8.729 1.00 77.94 155 SER A N 1
ATOM 1260 C CA . SER A 1 155 ? 18.364 -1.422 9.317 1.00 77.94 155 SER A CA 1
ATOM 1261 C C . SER A 1 155 ? 19.847 -1.410 9.684 1.00 77.94 155 SER A C 1
ATOM 1263 O O . SER A 1 155 ? 20.296 -2.281 10.426 1.00 77.94 155 SER A O 1
ATOM 1265 N N . GLU A 1 156 ? 20.586 -0.403 9.226 1.00 69.25 156 GLU A N 1
ATOM 1266 C CA . GLU A 1 156 ? 21.977 -0.150 9.621 1.00 69.25 156 GLU A CA 1
ATOM 1267 C C . GLU A 1 156 ? 22.095 1.258 10.221 1.00 69.25 156 GLU A C 1
ATOM 1269 O O . GLU A 1 156 ? 21.480 2.205 9.728 1.00 69.25 156 GLU A O 1
ATOM 1274 N N . GLY A 1 157 ? 22.858 1.399 11.309 1.00 60.62 157 GLY A N 1
ATOM 1275 C CA . GLY A 1 157 ? 23.048 2.669 12.018 1.00 60.62 157 GLY A CA 1
ATOM 1276 C C . GLY A 1 157 ? 22.924 2.546 13.538 1.00 60.62 157 GLY A C 1
ATOM 1277 O O . GLY A 1 157 ? 22.499 1.521 14.074 1.00 60.62 157 GLY A O 1
ATOM 1278 N N . ASN A 1 158 ? 23.306 3.600 14.261 1.00 58.47 158 ASN A N 1
ATOM 1279 C CA . ASN A 1 158 ? 23.193 3.627 15.720 1.00 58.47 158 ASN A CA 1
ATOM 1280 C C . ASN A 1 158 ? 21.723 3.785 16.140 1.00 58.47 158 ASN A C 1
ATOM 1282 O O . ASN A 1 158 ? 21.138 4.850 15.963 1.00 58.47 158 ASN A O 1
ATOM 1286 N N . LEU A 1 159 ? 21.151 2.753 16.774 1.00 57.91 159 LEU A N 1
ATOM 1287 C CA . LEU A 1 159 ? 19.763 2.721 17.282 1.00 57.91 159 LEU A CA 1
ATOM 1288 C C . LEU A 1 159 ? 19.396 3.889 18.221 1.00 57.91 159 LEU A C 1
ATOM 1290 O O . LEU A 1 159 ? 18.220 4.142 18.463 1.00 57.91 159 LEU A O 1
ATOM 1294 N N . SER A 1 160 ? 20.390 4.589 18.764 1.00 57.62 160 SER A N 1
ATOM 1295 C CA . SER A 1 160 ? 20.251 5.711 19.694 1.00 57.62 160 SER A CA 1
ATOM 1296 C C . SER A 1 160 ? 20.082 7.083 19.022 1.00 57.62 160 SER A C 1
ATOM 1298 O O . SER A 1 160 ? 19.812 8.057 19.724 1.00 57.62 160 SER A O 1
ATOM 1300 N N . LYS A 1 161 ? 20.202 7.187 17.689 1.00 59.88 161 LYS A N 1
ATOM 1301 C CA . LYS A 1 161 ? 19.928 8.417 16.927 1.00 59.88 161 LYS A CA 1
ATOM 1302 C C . LYS A 1 161 ? 19.049 8.101 15.721 1.00 59.88 161 LYS A C 1
ATOM 1304 O O . LYS A 1 161 ? 19.503 7.507 14.751 1.00 59.88 161 LYS A O 1
ATOM 1309 N N . GLU A 1 162 ? 17.795 8.540 15.770 1.00 58.00 162 GLU A N 1
ATOM 1310 C CA . GLU A 1 162 ? 16.795 8.285 14.721 1.00 58.00 162 GLU A CA 1
ATOM 1311 C C . GLU A 1 162 ? 17.247 8.779 13.332 1.00 58.00 162 GLU A C 1
ATOM 1313 O O . GLU A 1 162 ? 16.981 8.119 12.334 1.00 58.00 162 GLU A O 1
ATOM 1318 N N . ASN A 1 163 ? 18.027 9.865 13.278 1.00 59.84 163 ASN A N 1
ATOM 1319 C CA . ASN A 1 163 ? 18.568 10.421 12.033 1.00 59.84 163 ASN A CA 1
ATOM 1320 C C . ASN A 1 163 ? 19.719 9.608 11.408 1.00 59.84 163 ASN A C 1
ATOM 1322 O O . ASN A 1 163 ? 20.055 9.854 10.255 1.00 59.84 163 ASN A O 1
ATOM 1326 N N . ASP A 1 164 ? 20.319 8.661 12.138 1.00 62.34 164 ASP A N 1
ATOM 1327 C CA . ASP A 1 164 ? 21.419 7.825 11.631 1.00 62.34 164 ASP A CA 1
ATOM 1328 C C . ASP A 1 164 ? 20.927 6.446 11.155 1.00 62.34 164 ASP A C 1
ATOM 1330 O O . ASP A 1 164 ? 21.727 5.633 10.687 1.00 62.34 164 ASP A O 1
ATOM 1334 N N . LYS A 1 165 ? 19.623 6.156 11.283 1.00 69.12 165 LYS A N 1
ATOM 1335 C CA . LYS A 1 165 ? 19.031 4.875 10.891 1.00 69.12 165 LYS A CA 1
ATOM 1336 C C . LYS A 1 165 ? 18.750 4.860 9.390 1.00 69.12 165 LYS A C 1
ATOM 1338 O O . LYS A 1 165 ? 17.843 5.543 8.921 1.00 69.12 165 LYS A O 1
ATOM 1343 N N . LYS A 1 166 ? 19.482 4.027 8.654 1.00 75.69 166 LYS A N 1
ATOM 1344 C CA . LYS A 1 166 ? 19.241 3.760 7.232 1.00 75.69 166 LYS A CA 1
ATOM 1345 C C . LYS A 1 166 ? 18.560 2.412 7.061 1.00 75.69 166 LYS A C 1
ATOM 1347 O O . LYS A 1 166 ? 18.910 1.451 7.746 1.00 75.69 166 LYS A O 1
ATOM 1352 N N . ASN A 1 167 ? 17.582 2.352 6.164 1.00 79.44 167 ASN A N 1
ATOM 1353 C CA . ASN A 1 167 ? 16.855 1.131 5.839 1.00 79.44 167 ASN A CA 1
ATOM 1354 C C . ASN A 1 167 ? 17.216 0.692 4.419 1.00 79.44 167 ASN A C 1
ATOM 1356 O O . ASN A 1 167 ? 17.128 1.480 3.484 1.00 79.44 167 ASN A O 1
ATOM 1360 N N . PHE A 1 168 ? 17.575 -0.575 4.260 1.00 78.38 168 PHE A N 1
ATOM 1361 C CA . PHE A 1 168 ? 18.007 -1.162 2.997 1.00 78.38 168 PHE A CA 1
ATOM 1362 C C . PHE A 1 168 ? 17.058 -2.278 2.610 1.00 78.38 168 PHE A C 1
ATOM 1364 O O . PHE A 1 168 ? 16.758 -3.142 3.428 1.00 78.38 168 PHE A O 1
ATOM 1371 N N . THR A 1 169 ? 16.617 -2.304 1.362 1.00 82.75 169 THR A N 1
ATOM 1372 C CA . THR A 1 169 ? 15.886 -3.445 0.804 1.00 82.75 169 THR A CA 1
ATOM 1373 C C . THR A 1 169 ? 16.624 -3.984 -0.408 1.00 82.75 169 THR A C 1
ATOM 1375 O O . THR A 1 169 ? 17.469 -3.308 -0.997 1.00 82.75 169 THR A O 1
ATOM 1378 N N . ARG A 1 170 ? 16.338 -5.233 -0.756 1.00 82.06 170 ARG A N 1
ATOM 1379 C CA . ARG A 1 170 ? 16.944 -5.894 -1.904 1.00 82.06 170 ARG A CA 1
ATOM 1380 C C . ARG A 1 170 ? 16.051 -5.712 -3.121 1.00 82.06 170 ARG A C 1
ATOM 1382 O O . ARG A 1 170 ? 14.840 -5.892 -3.044 1.00 82.06 170 ARG A O 1
ATOM 1389 N N . ILE A 1 171 ? 16.678 -5.402 -4.249 1.00 81.81 171 ILE A N 1
ATOM 1390 C CA . ILE A 1 171 ? 16.034 -5.382 -5.560 1.00 81.81 171 ILE A CA 1
ATOM 1391 C C . ILE A 1 171 ? 16.828 -6.320 -6.467 1.00 81.81 171 ILE A C 1
ATOM 1393 O O . ILE A 1 171 ? 18.036 -6.156 -6.643 1.00 81.81 171 ILE A O 1
ATOM 1397 N N . SER A 1 172 ? 16.167 -7.339 -7.017 1.00 77.44 172 SER A N 1
ATOM 1398 C CA . SER A 1 172 ? 16.826 -8.343 -7.862 1.00 77.44 172 SER A CA 1
ATOM 1399 C C . SER A 1 172 ? 16.803 -7.928 -9.335 1.00 77.44 172 SER A C 1
ATOM 1401 O O . SER A 1 172 ? 15.736 -7.786 -9.925 1.00 77.44 172 SER A O 1
ATOM 1403 N N . LEU A 1 173 ? 17.970 -7.802 -9.970 1.00 67.94 173 LEU A N 1
ATOM 1404 C CA . LEU A 1 173 ? 18.120 -7.442 -11.391 1.00 67.94 173 LEU A CA 1
ATOM 1405 C C . LEU A 1 173 ? 18.412 -8.667 -12.283 1.00 67.94 173 LEU A C 1
ATOM 1407 O O . LEU A 1 173 ? 19.317 -8.668 -13.114 1.00 67.94 173 LEU A O 1
ATOM 1411 N N . GLY A 1 174 ? 17.626 -9.736 -12.117 1.00 61.34 174 GLY A N 1
ATOM 1412 C CA . GLY A 1 174 ? 17.785 -10.979 -12.881 1.00 61.34 174 GLY A CA 1
ATOM 1413 C C . GLY A 1 174 ? 19.065 -11.760 -12.536 1.00 61.34 174 GLY A C 1
ATOM 1414 O O . GLY A 1 174 ? 19.586 -11.660 -11.430 1.00 61.34 174 GLY A O 1
ATOM 1415 N N . LEU A 1 175 ? 19.569 -12.567 -13.483 1.00 42.31 175 LEU A N 1
ATOM 1416 C CA . LEU A 1 175 ? 20.743 -13.451 -13.308 1.00 42.31 175 LEU A CA 1
ATOM 1417 C C . LEU A 1 175 ? 22.086 -12.713 -13.136 1.00 42.31 175 LEU A C 1
ATOM 1419 O O . LEU A 1 175 ? 23.105 -13.361 -12.903 1.00 42.31 175 LEU A O 1
ATOM 1423 N N . TYR A 1 176 ? 22.104 -11.382 -13.230 1.00 42.69 176 TYR A N 1
ATOM 1424 C CA . TYR A 1 176 ? 23.277 -10.571 -12.929 1.00 42.69 176 TYR A CA 1
ATOM 1425 C C . TYR A 1 176 ? 23.108 -9.890 -11.569 1.00 42.69 176 TYR A C 1
ATOM 1427 O O . TYR A 1 176 ? 22.367 -8.928 -11.413 1.00 42.69 176 TYR A O 1
ATOM 1435 N N . SER A 1 177 ? 23.839 -10.435 -10.597 1.00 41.56 177 SER A N 1
ATOM 1436 C CA . SER A 1 177 ? 24.510 -9.725 -9.505 1.00 41.56 177 SER A CA 1
ATOM 1437 C C . SER A 1 177 ? 23.741 -8.570 -8.849 1.00 41.56 177 SER A C 1
ATOM 1439 O O . SER A 1 177 ? 23.822 -7.431 -9.292 1.00 41.56 177 SER A O 1
ATOM 1441 N N . ASN A 1 178 ? 23.097 -8.884 -7.721 1.00 41.69 178 ASN A N 1
ATOM 1442 C CA . ASN A 1 178 ? 22.504 -7.973 -6.735 1.00 41.69 178 ASN A CA 1
ATOM 1443 C C . ASN A 1 178 ? 23.302 -6.668 -6.501 1.00 41.69 178 ASN A C 1
ATOM 1445 O O . ASN A 1 178 ? 24.313 -6.706 -5.792 1.00 41.69 178 ASN A O 1
ATOM 1449 N N . PRO A 1 179 ? 22.819 -5.499 -6.944 1.00 44.25 179 PRO A N 1
ATOM 1450 C CA . PRO A 1 179 ? 23.154 -4.243 -6.298 1.00 44.25 179 PRO A CA 1
ATOM 1451 C C . PRO A 1 179 ? 22.167 -4.000 -5.144 1.00 44.25 179 PRO A C 1
ATOM 1453 O O . PRO A 1 179 ? 20.951 -4.011 -5.327 1.00 44.25 179 PRO A O 1
ATOM 1456 N N . MET A 1 180 ? 22.682 -3.803 -3.929 1.00 47.22 180 MET A N 1
ATOM 1457 C CA . MET A 1 180 ? 21.890 -3.200 -2.853 1.00 47.22 180 MET A CA 1
ATOM 1458 C C . MET A 1 180 ? 21.758 -1.703 -3.158 1.00 47.22 180 MET A C 1
ATOM 1460 O O . MET A 1 180 ? 22.776 -1.026 -3.289 1.00 47.22 180 MET A O 1
ATOM 1464 N N . SER A 1 181 ? 20.531 -1.203 -3.303 1.00 43.22 181 SER A N 1
ATOM 1465 C CA . SER A 1 181 ? 20.243 0.224 -3.497 1.00 43.22 181 SER A CA 1
ATOM 1466 C C . SER A 1 181 ? 20.175 0.969 -2.166 1.00 43.22 181 SER A C 1
ATOM 1468 O O . SER A 1 181 ? 19.769 0.394 -1.151 1.00 43.22 181 SER A O 1
ATOM 1470 N N . TYR A 1 182 ? 20.552 2.247 -2.177 1.00 35.12 182 TYR A N 1
ATOM 1471 C CA . TYR A 1 182 ? 20.540 3.107 -0.996 1.00 35.12 182 TYR A CA 1
ATOM 1472 C C . TYR A 1 182 ? 19.136 3.706 -0.776 1.00 35.12 182 TYR A C 1
ATOM 1474 O O . TYR A 1 182 ? 18.310 3.736 -1.685 1.00 35.12 182 TYR A O 1
ATOM 1482 N N . GLY A 1 183 ? 18.836 4.137 0.447 1.00 33.16 183 GLY A N 1
ATOM 1483 C CA . GLY A 1 183 ? 17.573 4.760 0.851 1.00 33.16 183 GLY A CA 1
ATOM 1484 C C . GLY A 1 183 ? 17.780 5.662 2.055 1.00 33.16 183 GLY A C 1
ATOM 1485 O O . GLY A 1 183 ? 18.786 5.451 2.779 1.00 33.16 183 GLY A O 1
#